Protein AF-A0A421JY79-F1 (afdb_monomer_lite)

Sequence (282 aa):
MVIHDKNKQKRGLSFVPKLTLRVILGATLVAPMALQAAVWLPQELAVVDLVNLQRSFHDLDPVQRDDRLHDSALAHSQSMADYNFFSHTTLAGPNTGSTPGERIIDGGYDPDGWGENIAAGQGRAWPTYNTPSAAIDAAHDVMYGTEDFDEINDFFTSNFDLGASNWDTLGAGLDGSHWDAWYDETGGSGGWMGSAGHRNTILNGLFDDLGVGYVWDGADTPPIQLDSGSFADPLYTYWTQHFAFGDSVEEPAPVPLPAAFWLLGSGLLGMVWVGRRREASV

Foldseek 3Di:
DDDDDDDDDDDDDDDDDPPDDDPDDDDPPPPPPPPPQADDDLLQVLLLVLLQLLLVLVVFDRADEDRLQQVLFQVQLVLLQVVQADEQARCDDPRHRDHSQNSSVVSPFDFPDKDKDKDFLAQADPDVSLHGHPSNLSSQCQQFVGSDLVVLQCLCCVPPVDGDPDSSCRCRVPDLVSLCVVCPDPVGPGHLSSDPRSVCRSNVNQFRHKHKHKDFDSPGQDQRQYPVRDGDGGRRMMMMMMTGDDGPDPDDPNDPDPPVVVVVPPPPPPDDDDDDDDDDDD

pLDDT: mean 79.78, std 22.22, range [32.09, 98.81]

Structure (mmCIF, N/CA/C/O backbone):
data_AF-A0A421JY79-F1
#
_entry.id   AF-A0A421JY79-F1
#
loop_
_atom_site.group_PDB
_atom_site.id
_atom_site.type_symbol
_atom_site.label_atom_id
_atom_site.label_alt_id
_atom_site.label_comp_id
_atom_site.label_asym_id
_atom_site.label_entity_id
_atom_site.label_seq_id
_atom_site.pdbx_PDB_ins_code
_atom_site.Cartn_x
_atom_site.Cartn_y
_atom_site.Cartn_z
_atom_site.occupancy
_atom_site.B_iso_or_equiv
_atom_site.auth_seq_id
_atom_site.auth_comp_id
_atom_site.auth_asym_id
_atom_site.auth_atom_id
_atom_site.pdbx_PDB_model_num
ATOM 1 N N . MET A 1 1 ? 10.137 -86.174 45.532 1.00 36.41 1 MET A N 1
ATOM 2 C CA . MET A 1 1 ? 11.290 -86.934 46.054 1.00 36.41 1 MET A CA 1
ATOM 3 C C . MET A 1 1 ? 12.526 -86.512 45.275 1.00 36.41 1 MET A C 1
ATOM 5 O O . MET A 1 1 ? 12.531 -86.642 44.064 1.00 36.41 1 MET A O 1
ATOM 9 N N . VAL A 1 2 ? 13.455 -85.886 45.999 1.00 32.50 2 VAL A N 1
ATOM 10 C CA . VAL A 1 2 ? 14.918 -85.763 45.834 1.00 32.50 2 VAL A CA 1
ATOM 11 C C . VAL A 1 2 ? 15.539 -85.936 44.425 1.00 32.50 2 VAL A C 1
ATOM 13 O O . VAL A 1 2 ? 15.451 -87.017 43.863 1.00 32.50 2 VAL A O 1
ATOM 16 N N . ILE A 1 3 ? 16.023 -84.857 43.782 1.00 34.34 3 ILE A N 1
ATOM 17 C CA . ILE A 1 3 ? 17.424 -84.347 43.610 1.00 34.34 3 ILE A CA 1
ATOM 18 C C . ILE A 1 3 ? 18.387 -85.207 42.730 1.00 34.34 3 ILE A C 1
ATOM 20 O O . ILE A 1 3 ? 18.592 -86.383 43.004 1.00 34.34 3 ILE A O 1
ATOM 24 N N . HIS A 1 4 ? 19.063 -84.512 41.787 1.00 32.41 4 HIS A N 1
ATOM 25 C CA . HIS A 1 4 ? 20.495 -84.565 41.363 1.00 32.41 4 HIS A CA 1
ATOM 26 C C . HIS A 1 4 ? 20.817 -84.831 39.874 1.00 32.41 4 HIS A C 1
ATOM 28 O O . HIS A 1 4 ? 20.886 -85.963 39.411 1.00 32.41 4 HIS A O 1
ATOM 34 N N . ASP A 1 5 ? 21.067 -83.719 39.168 1.00 45.47 5 ASP A N 1
ATOM 35 C CA . ASP A 1 5 ? 22.273 -83.330 38.402 1.00 45.47 5 ASP A CA 1
ATOM 36 C C . ASP A 1 5 ? 23.340 -84.392 38.037 1.00 45.47 5 ASP A C 1
ATOM 38 O O . ASP A 1 5 ? 23.842 -85.105 38.908 1.00 45.47 5 ASP A O 1
ATOM 42 N N . LYS A 1 6 ? 23.797 -84.366 36.769 1.00 37.09 6 LYS A N 1
ATOM 43 C CA . LYS A 1 6 ? 25.198 -84.052 36.379 1.00 37.09 6 LYS A CA 1
ATOM 44 C C . LYS A 1 6 ? 25.427 -84.089 34.862 1.00 37.09 6 LYS A C 1
ATOM 46 O O . LYS A 1 6 ? 25.576 -85.137 34.247 1.00 37.09 6 LYS A O 1
ATOM 51 N N . ASN A 1 7 ? 25.504 -82.887 34.297 1.00 39.53 7 ASN A N 1
ATOM 52 C CA . ASN A 1 7 ? 26.586 -82.355 33.457 1.00 39.53 7 ASN A CA 1
ATOM 53 C C . ASN A 1 7 ? 27.484 -83.343 32.659 1.00 39.53 7 ASN A C 1
ATOM 55 O O . ASN A 1 7 ? 28.249 -84.103 33.255 1.00 39.53 7 ASN A O 1
ATOM 59 N N . LYS A 1 8 ? 27.546 -83.195 31.321 1.00 40.25 8 LYS A N 1
ATOM 60 C CA . LYS A 1 8 ? 28.814 -83.241 30.554 1.00 40.25 8 LYS A CA 1
ATOM 61 C C . LYS A 1 8 ? 28.674 -82.721 29.117 1.00 40.25 8 LYS A C 1
ATOM 63 O O . LYS A 1 8 ? 27.913 -83.240 28.308 1.00 40.25 8 LYS A O 1
ATOM 68 N N . GLN A 1 9 ? 29.496 -81.720 28.818 1.00 42.09 9 GLN A N 1
ATOM 69 C CA . GLN A 1 9 ? 29.717 -81.105 27.512 1.00 42.09 9 GLN A CA 1
ATOM 70 C C . GLN A 1 9 ? 30.354 -82.043 26.477 1.00 42.09 9 GLN A C 1
ATOM 72 O O . GLN A 1 9 ? 31.293 -82.767 26.814 1.00 42.09 9 GLN A O 1
ATOM 77 N N . LYS A 1 10 ? 29.980 -81.887 25.196 1.00 40.50 10 LYS A N 1
ATOM 78 C CA . LYS A 1 10 ? 30.869 -82.111 24.041 1.00 40.50 10 LYS A CA 1
ATOM 79 C C . LYS A 1 10 ? 30.592 -81.100 22.919 1.00 40.50 10 LYS A C 1
ATOM 81 O O . LYS A 1 10 ? 29.451 -80.789 22.608 1.00 40.50 10 LYS A O 1
ATOM 86 N N . ARG A 1 11 ? 31.694 -80.587 22.368 1.00 39.19 11 ARG A N 1
ATOM 87 C CA . ARG A 1 11 ? 31.827 -79.582 21.304 1.00 39.19 11 ARG A CA 1
ATOM 88 C C . ARG A 1 11 ? 31.478 -80.144 19.920 1.00 39.19 11 ARG A C 1
ATOM 90 O O . ARG A 1 11 ? 31.778 -81.304 19.656 1.00 39.19 11 ARG A O 1
ATOM 97 N N . GLY A 1 12 ? 31.059 -79.252 19.018 1.00 33.09 12 GLY A N 1
ATOM 98 C CA . GLY A 1 12 ? 31.336 -79.356 17.580 1.00 33.09 12 GLY A CA 1
ATOM 99 C C . GLY A 1 12 ? 30.125 -79.121 16.681 1.00 33.09 12 GLY A C 1
ATOM 100 O O . GLY A 1 12 ? 29.296 -80.010 16.570 1.00 33.09 12 GLY A O 1
ATOM 101 N N . LEU A 1 13 ? 30.039 -77.939 16.058 1.00 39.88 13 LEU A N 1
ATOM 102 C CA . LEU A 1 13 ? 30.081 -77.700 14.600 1.00 39.88 13 LEU A CA 1
ATOM 103 C C . LEU A 1 13 ? 29.599 -76.260 14.329 1.00 39.88 13 LEU A C 1
ATOM 105 O O . LEU A 1 13 ? 28.468 -75.910 14.655 1.00 39.88 13 LEU A O 1
ATOM 109 N N . SER A 1 14 ? 30.455 -75.407 13.758 1.00 37.75 14 SER A N 1
ATOM 110 C CA . SER A 1 14 ? 30.071 -74.049 13.356 1.00 37.75 14 SER A CA 1
ATOM 111 C C . SER A 1 14 ? 29.258 -74.099 12.063 1.00 37.75 14 SER A C 1
ATOM 113 O O . SER A 1 14 ? 29.801 -74.374 10.992 1.00 37.75 14 SER A O 1
ATOM 115 N N . PHE A 1 15 ? 27.965 -73.812 12.159 1.00 40.66 15 PHE A N 1
ATOM 116 C CA . PHE A 1 15 ? 27.102 -73.554 11.013 1.00 40.66 15 PHE A CA 1
ATOM 117 C C . PHE A 1 15 ? 27.143 -72.049 10.729 1.00 40.66 15 PHE A C 1
ATOM 119 O O . PHE A 1 15 ? 26.673 -71.258 11.542 1.00 40.66 15 PHE A O 1
ATOM 126 N N . VAL A 1 16 ? 27.749 -71.638 9.614 1.00 42.31 16 VAL A N 1
ATOM 127 C CA . VAL A 1 16 ? 27.681 -70.250 9.134 1.00 42.31 16 VAL A CA 1
ATOM 128 C C . VAL A 1 16 ? 26.480 -70.165 8.190 1.00 42.31 16 VAL A C 1
ATOM 130 O O . VAL A 1 16 ? 26.558 -70.715 7.088 1.00 42.31 16 VAL A O 1
ATOM 133 N N . PRO A 1 17 ? 25.357 -69.528 8.566 1.00 43.56 17 PRO A N 1
ATOM 134 C CA . PRO A 1 17 ? 24.271 -69.321 7.626 1.00 43.56 17 PRO A CA 1
ATOM 135 C C . PRO A 1 17 ? 24.667 -68.183 6.678 1.00 43.56 17 PRO A C 1
ATOM 137 O O . PRO A 1 17 ? 24.971 -67.070 7.105 1.00 43.56 17 PRO A O 1
ATOM 140 N N . LYS A 1 18 ? 24.679 -68.463 5.371 1.00 37.88 18 LYS A N 1
ATOM 141 C CA . LYS A 1 18 ? 24.777 -67.435 4.327 1.00 37.88 18 LYS A CA 1
ATOM 142 C C . LYS A 1 18 ? 23.530 -66.551 4.411 1.00 37.88 18 LYS A C 1
ATOM 144 O O . LYS A 1 18 ? 22.458 -66.947 3.956 1.00 37.88 18 LYS A O 1
ATOM 149 N N . LEU A 1 19 ? 23.667 -65.373 5.016 1.00 37.22 19 LEU A N 1
ATOM 150 C CA . LEU A 1 19 ? 22.618 -64.3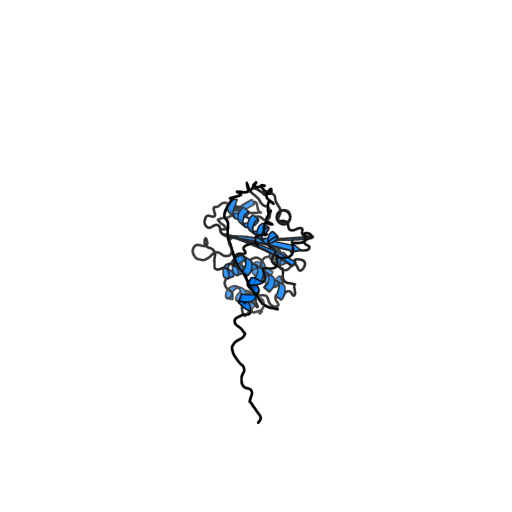60 5.036 1.00 37.22 19 LEU A CA 1
ATOM 151 C C . L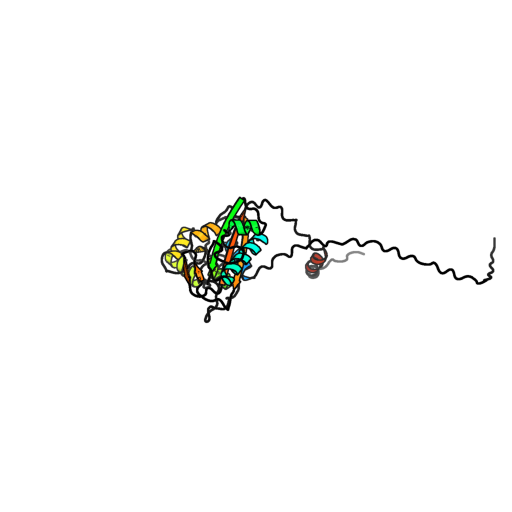EU A 1 19 ? 22.476 -63.807 3.614 1.00 37.22 19 LEU A C 1
ATOM 153 O O . LEU A 1 19 ? 23.355 -63.117 3.103 1.00 37.22 19 LEU A O 1
ATOM 157 N N . THR A 1 20 ? 21.387 -64.173 2.947 1.00 41.69 20 THR A N 1
ATOM 158 C CA . THR A 1 20 ? 21.058 -63.630 1.630 1.00 41.69 20 THR A CA 1
ATOM 159 C C . THR A 1 20 ? 20.383 -62.285 1.873 1.00 41.69 20 THR A C 1
ATOM 161 O O . THR A 1 20 ? 19.243 -62.246 2.332 1.00 41.69 20 THR A O 1
ATOM 164 N N . LEU A 1 21 ? 21.101 -61.186 1.630 1.00 32.09 21 LEU A N 1
ATOM 165 C CA . LEU A 1 21 ? 20.565 -59.829 1.716 1.00 32.09 21 LEU A CA 1
ATOM 166 C C . LEU A 1 21 ? 19.532 -59.644 0.596 1.00 32.09 21 LEU A C 1
ATOM 168 O O . LEU A 1 21 ? 19.885 -59.436 -0.563 1.00 32.09 21 LEU A O 1
ATOM 172 N N . ARG A 1 22 ? 18.245 -59.765 0.928 1.00 44.03 22 ARG A N 1
ATOM 173 C CA . ARG A 1 22 ? 17.166 -59.309 0.051 1.00 44.03 22 ARG A CA 1
ATOM 174 C C . ARG A 1 22 ? 17.056 -57.798 0.212 1.00 44.03 22 ARG A C 1
ATOM 176 O O . ARG A 1 22 ? 16.630 -57.320 1.258 1.00 44.03 22 ARG A O 1
ATOM 183 N N . VAL A 1 23 ? 17.479 -57.072 -0.819 1.00 39.81 23 VAL A N 1
ATOM 184 C CA . VAL A 1 23 ? 17.230 -55.637 -0.977 1.00 39.81 23 VAL A CA 1
ATOM 185 C C . VAL A 1 23 ? 15.715 -55.443 -1.026 1.00 39.81 23 VAL A C 1
ATOM 187 O O . VAL A 1 23 ? 15.066 -55.851 -1.987 1.00 39.81 23 VAL A O 1
ATOM 190 N N . ILE A 1 24 ? 15.146 -54.885 0.042 1.00 52.06 24 ILE A N 1
ATOM 191 C CA . ILE A 1 24 ? 13.776 -54.375 0.027 1.00 52.06 24 ILE A CA 1
ATOM 192 C C . ILE A 1 24 ? 13.835 -53.059 -0.745 1.00 52.06 24 ILE A C 1
ATOM 194 O O . ILE A 1 24 ? 14.550 -52.135 -0.362 1.00 52.06 24 ILE A O 1
ATOM 198 N N . LEU A 1 25 ? 13.140 -53.040 -1.880 1.00 46.88 25 LEU A N 1
ATOM 199 C CA . LEU A 1 25 ? 12.969 -51.892 -2.758 1.00 46.88 25 LEU A CA 1
ATOM 200 C C . LEU A 1 25 ? 12.451 -50.704 -1.932 1.00 46.88 25 LEU A C 1
ATOM 202 O O . LEU A 1 25 ? 11.469 -50.842 -1.202 1.00 46.88 25 LEU A O 1
ATOM 206 N N . GLY A 1 26 ? 13.161 -49.578 -2.002 1.00 42.50 26 GLY A N 1
ATOM 207 C CA . GLY A 1 26 ? 12.896 -48.396 -1.193 1.00 42.50 26 GLY A CA 1
ATOM 208 C C . GLY A 1 26 ? 11.487 -47.857 -1.409 1.00 42.50 26 GLY A C 1
ATOM 209 O O . GLY A 1 26 ? 11.099 -47.546 -2.532 1.00 42.50 26 GLY A O 1
ATOM 210 N N . ALA A 1 27 ? 10.742 -47.703 -0.317 1.00 50.34 27 ALA A N 1
ATOM 211 C CA . ALA A 1 27 ? 9.658 -46.741 -0.281 1.00 50.34 27 ALA A CA 1
ATOM 212 C C . ALA A 1 27 ? 10.304 -45.355 -0.378 1.00 50.34 27 ALA A C 1
ATOM 214 O O . ALA A 1 27 ? 10.958 -44.902 0.562 1.00 50.34 27 ALA A O 1
ATOM 215 N N . THR A 1 28 ? 10.179 -44.700 -1.529 1.00 47.81 28 THR A N 1
ATOM 216 C CA . THR A 1 28 ? 10.384 -43.257 -1.620 1.00 47.81 28 THR A CA 1
ATOM 217 C C . THR A 1 28 ? 9.339 -42.611 -0.722 1.00 47.81 28 THR A C 1
ATOM 219 O O . THR A 1 28 ? 8.171 -42.513 -1.092 1.00 47.81 28 THR A O 1
ATOM 222 N N . LEU A 1 29 ? 9.748 -42.221 0.484 1.00 52.78 29 LEU A N 1
ATOM 223 C CA . LEU A 1 29 ? 9.044 -41.205 1.251 1.00 52.78 29 LEU A CA 1
ATOM 224 C C . LEU A 1 29 ? 9.096 -39.936 0.402 1.00 52.78 29 LEU A C 1
ATOM 226 O O . LEU A 1 29 ? 10.089 -39.213 0.419 1.00 52.78 29 LEU A O 1
ATOM 230 N N . VAL A 1 30 ? 8.052 -39.699 -0.389 1.00 53.50 30 VAL A N 1
ATOM 231 C CA . VAL A 1 30 ? 7.746 -38.346 -0.837 1.00 53.50 30 VAL A CA 1
ATOM 232 C C . VAL A 1 30 ? 7.319 -37.645 0.445 1.00 53.50 30 VAL A C 1
ATOM 234 O O . VAL A 1 30 ? 6.212 -37.861 0.935 1.00 53.50 30 VAL A O 1
ATOM 237 N N . ALA A 1 31 ? 8.248 -36.936 1.087 1.00 47.09 31 ALA A N 1
ATOM 238 C CA . ALA A 1 31 ? 7.858 -36.007 2.130 1.00 47.09 31 ALA A CA 1
ATOM 239 C C . ALA A 1 31 ? 6.847 -35.047 1.484 1.00 47.09 31 ALA A C 1
ATOM 241 O O . ALA A 1 31 ? 7.121 -34.584 0.370 1.00 47.09 31 ALA A O 1
ATOM 242 N N . PRO A 1 32 ? 5.686 -34.772 2.104 1.00 49.19 32 PRO A N 1
ATOM 243 C CA . PRO A 1 32 ? 4.889 -33.647 1.650 1.00 49.19 32 PRO A CA 1
ATOM 244 C C . PRO A 1 32 ? 5.826 -32.439 1.674 1.00 49.19 32 PRO A C 1
ATOM 246 O O . PRO A 1 32 ? 6.526 -32.231 2.670 1.00 49.19 32 PRO A O 1
ATOM 249 N N . MET A 1 33 ? 5.916 -31.709 0.559 1.00 52.50 33 MET A N 1
ATOM 250 C CA . MET A 1 33 ? 6.477 -30.365 0.593 1.00 52.50 33 MET A CA 1
ATOM 251 C C . MET A 1 33 ? 5.650 -29.637 1.643 1.00 52.50 33 MET A C 1
ATOM 253 O O . MET A 1 33 ? 4.470 -29.379 1.426 1.00 52.50 33 MET A O 1
ATOM 257 N N . ALA A 1 34 ? 6.213 -29.452 2.833 1.00 49.06 34 ALA A N 1
ATOM 258 C CA . ALA A 1 34 ? 5.595 -28.591 3.812 1.00 49.06 34 ALA A CA 1
ATOM 259 C C . ALA A 1 34 ? 5.516 -27.228 3.128 1.00 49.06 34 ALA A C 1
ATOM 261 O O . ALA A 1 34 ? 6.558 -26.706 2.726 1.00 49.06 34 ALA A O 1
ATOM 262 N N . LEU A 1 35 ? 4.295 -26.723 2.934 1.00 54.31 35 LEU A N 1
ATOM 263 C CA . LEU A 1 35 ? 4.054 -25.322 2.622 1.00 54.31 35 LEU A CA 1
ATOM 264 C C . LEU A 1 35 ? 4.880 -24.537 3.642 1.00 54.31 35 LEU A C 1
ATOM 266 O O . LEU A 1 35 ? 4.663 -24.646 4.853 1.00 54.31 35 LEU A O 1
ATOM 270 N N . GLN A 1 36 ? 5.939 -23.892 3.174 1.00 56.03 36 GLN A N 1
ATOM 271 C CA . GLN A 1 36 ? 6.740 -23.053 4.037 1.00 56.03 36 GLN A CA 1
ATOM 272 C C . GLN A 1 36 ? 5.913 -21.783 4.195 1.00 56.03 36 GLN A C 1
ATOM 274 O O . GLN A 1 36 ? 5.720 -21.090 3.206 1.00 56.03 36 GLN A O 1
ATOM 279 N N . ALA A 1 37 ? 5.362 -21.550 5.391 1.00 62.06 37 ALA A N 1
ATOM 280 C CA . ALA A 1 37 ? 4.587 -20.342 5.672 1.00 62.06 37 ALA A CA 1
ATOM 281 C C . ALA A 1 37 ? 5.368 -19.105 5.208 1.00 62.06 37 ALA A C 1
ATOM 283 O O . ALA A 1 37 ? 6.591 -19.046 5.420 1.00 62.06 37 ALA A O 1
ATOM 284 N N . ALA A 1 38 ? 4.674 -18.161 4.573 1.00 76.69 38 ALA A N 1
ATOM 285 C CA . ALA A 1 38 ? 5.309 -16.982 4.010 1.00 76.69 38 ALA A CA 1
ATOM 286 C C . ALA A 1 38 ? 5.994 -16.164 5.118 1.00 76.69 38 ALA A C 1
ATOM 288 O O . ALA A 1 38 ? 5.547 -16.106 6.272 1.00 76.69 38 ALA A O 1
ATOM 289 N N . VAL A 1 39 ? 7.136 -15.554 4.792 1.00 87.88 39 VAL A N 1
ATOM 290 C CA . VAL A 1 39 ? 7.866 -14.703 5.739 1.00 87.88 39 VAL A CA 1
ATOM 291 C C . VAL A 1 39 ? 7.400 -13.269 5.552 1.00 87.88 39 VAL A C 1
ATOM 293 O O . VAL A 1 39 ? 7.853 -12.582 4.644 1.00 87.88 39 VAL A O 1
ATOM 296 N N . TRP A 1 40 ? 6.531 -12.823 6.453 1.00 95.19 40 TRP A N 1
ATOM 297 C CA . TRP A 1 40 ? 6.051 -11.446 6.507 1.00 95.19 40 TRP A CA 1
ATOM 298 C C . TRP A 1 40 ? 7.074 -10.526 7.178 1.00 95.19 40 TRP A C 1
ATOM 300 O O . TRP A 1 40 ? 7.578 -10.818 8.271 1.00 95.19 40 TRP A O 1
ATOM 310 N N . LEU A 1 41 ? 7.361 -9.391 6.548 1.00 96.06 41 LEU A N 1
ATOM 311 C CA . LEU A 1 41 ? 8.217 -8.350 7.100 1.00 96.06 41 LEU A CA 1
ATOM 312 C C . LEU A 1 41 ? 7.477 -7.557 8.191 1.00 96.06 41 LEU A C 1
ATOM 314 O O . LEU A 1 41 ? 6.262 -7.370 8.112 1.00 96.06 41 LEU A O 1
ATOM 318 N N . PRO A 1 42 ? 8.187 -7.015 9.198 1.00 96.75 42 PRO A N 1
ATOM 319 C CA . PRO A 1 42 ? 7.564 -6.172 10.220 1.00 96.75 42 PRO A CA 1
ATOM 320 C C . PRO A 1 42 ? 6.784 -4.972 9.651 1.00 96.75 42 PRO A C 1
ATOM 322 O O . PRO A 1 42 ? 5.762 -4.596 10.213 1.00 96.75 42 PRO A O 1
ATOM 325 N N . GLN A 1 43 ? 7.248 -4.394 8.539 1.00 95.88 43 GLN A N 1
ATOM 326 C CA . GLN A 1 43 ? 6.583 -3.327 7.783 1.00 95.88 43 GLN A CA 1
ATOM 327 C C . GLN A 1 43 ? 5.202 -3.765 7.280 1.00 95.88 43 GLN A C 1
ATOM 329 O O . GLN A 1 43 ? 4.215 -3.055 7.440 1.00 95.88 43 GLN A O 1
ATOM 334 N N . GLU A 1 44 ? 5.140 -4.952 6.679 1.00 98.25 44 GLU A N 1
ATOM 335 C CA . GLU A 1 44 ? 3.922 -5.518 6.097 1.00 98.25 44 GLU A CA 1
ATOM 336 C C . GLU A 1 44 ? 2.908 -5.832 7.199 1.00 98.25 44 GLU A C 1
ATOM 338 O O . GLU A 1 44 ? 1.733 -5.496 7.076 1.00 98.25 44 GLU A O 1
ATOM 343 N N . LEU A 1 45 ? 3.375 -6.397 8.319 1.00 97.81 45 LEU A N 1
ATOM 344 C CA . LEU A 1 45 ? 2.539 -6.651 9.494 1.00 97.81 45 LEU A CA 1
ATOM 345 C C . LEU A 1 45 ? 1.966 -5.358 10.082 1.00 97.81 45 LEU A C 1
ATOM 347 O O . LEU A 1 45 ? 0.776 -5.304 10.377 1.00 97.81 45 LEU A O 1
ATOM 351 N N . ALA A 1 46 ? 2.779 -4.306 10.194 1.00 97.44 46 ALA A N 1
ATOM 352 C CA . ALA A 1 46 ? 2.311 -3.011 10.675 1.00 97.44 46 ALA A CA 1
ATOM 353 C C . ALA A 1 46 ? 1.241 -2.406 9.747 1.00 97.44 46 ALA A C 1
ATOM 355 O O . ALA A 1 46 ? 0.254 -1.857 10.230 1.00 97.44 46 ALA A O 1
ATOM 356 N N . VAL A 1 47 ? 1.372 -2.557 8.423 1.00 98.44 47 VAL A N 1
ATOM 357 C CA . VAL A 1 47 ? 0.323 -2.147 7.473 1.00 98.44 47 VAL A CA 1
ATOM 358 C C . VAL A 1 47 ? -0.970 -2.936 7.691 1.00 98.44 47 VAL A C 1
ATOM 360 O O . VAL A 1 47 ? -2.041 -2.333 7.710 1.00 98.44 47 VAL A O 1
ATOM 363 N N . VAL A 1 48 ? -0.898 -4.258 7.883 1.00 98.44 48 VAL A N 1
ATOM 364 C CA . VAL A 1 48 ? -2.084 -5.087 8.176 1.00 98.44 48 VAL A CA 1
ATOM 365 C C . VAL A 1 48 ? -2.783 -4.613 9.453 1.00 98.44 48 VAL A C 1
ATOM 367 O O . VAL A 1 48 ? -4.007 -4.465 9.466 1.00 98.44 48 VAL A O 1
ATOM 370 N N . ASP A 1 49 ? -2.019 -4.336 10.511 1.00 96.75 49 ASP A N 1
ATOM 371 C CA . ASP A 1 49 ? -2.559 -3.852 11.783 1.00 96.75 49 ASP A CA 1
ATOM 372 C C . ASP A 1 49 ? -3.263 -2.497 11.609 1.00 96.75 49 ASP A C 1
ATOM 374 O O . ASP A 1 49 ? -4.381 -2.315 12.093 1.00 96.75 49 ASP A O 1
ATOM 378 N N . LEU A 1 50 ? -2.668 -1.568 10.853 1.00 96.94 50 LEU A N 1
ATOM 379 C CA . LEU A 1 50 ? -3.264 -0.259 10.566 1.00 96.94 50 LEU A CA 1
ATOM 380 C C . LEU A 1 50 ? -4.504 -0.353 9.668 1.00 96.94 50 LEU A C 1
ATOM 382 O O . LEU A 1 50 ? -5.466 0.384 9.882 1.00 96.94 50 LEU A O 1
ATOM 386 N N . VAL A 1 51 ? -4.523 -1.266 8.692 1.00 97.69 51 VAL A N 1
ATOM 387 C CA . VAL A 1 51 ? -5.724 -1.552 7.891 1.00 97.69 51 VAL A CA 1
ATOM 388 C C . VAL A 1 51 ? -6.858 -2.024 8.797 1.00 97.69 51 VAL A C 1
ATOM 390 O O . VAL A 1 51 ? -7.959 -1.479 8.738 1.00 97.69 51 VAL A O 1
ATOM 393 N N . ASN A 1 52 ? -6.597 -2.997 9.670 1.00 97.31 52 ASN A N 1
ATOM 394 C CA . ASN A 1 52 ? -7.610 -3.525 10.582 1.00 97.31 52 ASN A CA 1
ATOM 395 C C . ASN A 1 52 ? -8.051 -2.505 11.636 1.00 97.31 52 ASN A C 1
ATOM 397 O O . ASN A 1 52 ? -9.226 -2.477 12.005 1.00 97.31 52 ASN A O 1
ATOM 401 N N . LEU A 1 53 ? -7.153 -1.620 12.063 1.00 93.81 53 LEU A N 1
ATOM 402 C CA . LEU A 1 53 ? -7.496 -0.482 12.903 1.00 93.81 53 LEU A CA 1
ATOM 403 C C . LEU A 1 53 ? -8.488 0.452 12.195 1.00 93.81 53 LEU A C 1
ATOM 405 O O . LEU A 1 53 ? -9.545 0.745 12.753 1.00 93.81 53 LEU A O 1
ATOM 409 N N . GLN A 1 54 ? -8.207 0.851 10.950 1.00 92.81 54 GLN A N 1
ATOM 410 C CA . GLN A 1 54 ? -9.123 1.689 10.170 1.00 92.81 54 GLN A CA 1
ATOM 411 C C . GLN A 1 54 ? -10.474 1.001 9.960 1.00 92.81 54 GLN A C 1
ATOM 413 O O . GLN A 1 54 ? -11.520 1.595 10.211 1.00 92.81 54 GLN A O 1
ATOM 418 N N . ARG A 1 55 ? -10.472 -0.284 9.598 1.00 95.06 55 ARG A N 1
ATOM 419 C CA . ARG A 1 55 ? -11.700 -1.078 9.460 1.00 95.06 55 ARG A CA 1
ATOM 420 C C . ARG A 1 55 ? -12.524 -1.099 10.751 1.00 95.06 55 ARG A C 1
ATOM 422 O O . ARG A 1 55 ? -13.741 -0.944 10.684 1.00 95.06 55 ARG A O 1
ATOM 429 N N . SER A 1 56 ? -11.878 -1.166 11.917 1.00 93.00 56 SER A N 1
ATOM 430 C CA . SER A 1 56 ? -12.569 -1.132 13.212 1.00 93.00 56 SER A CA 1
ATOM 431 C C . SER A 1 56 ? -13.298 0.190 13.489 1.00 93.00 56 SER A C 1
ATOM 433 O O . SER A 1 56 ? -14.386 0.171 14.060 1.00 93.00 56 SER A O 1
ATOM 435 N N . PHE A 1 57 ? -12.763 1.333 13.041 1.00 88.50 57 PHE A N 1
ATOM 436 C CA . PHE A 1 57 ? -13.440 2.632 13.185 1.00 88.50 57 PHE A CA 1
ATOM 437 C C . PHE A 1 57 ? -14.648 2.791 12.263 1.00 88.50 57 PHE A C 1
ATOM 439 O O . PHE A 1 57 ? -15.475 3.674 12.483 1.00 88.50 57 PHE A O 1
ATOM 446 N N . HIS A 1 58 ? -14.751 1.928 11.254 1.00 89.75 58 HIS A N 1
ATOM 447 C CA . HIS A 1 58 ? -15.840 1.887 10.288 1.00 89.75 58 HIS A CA 1
ATOM 448 C C . HIS A 1 58 ? -16.802 0.709 10.519 1.00 89.75 58 HIS A C 1
ATOM 450 O O . HIS A 1 58 ? -17.602 0.406 9.635 1.00 89.75 58 HIS A O 1
ATOM 456 N N . ASP A 1 59 ? -16.741 0.057 11.688 1.00 92.19 59 ASP A N 1
ATOM 457 C CA . ASP A 1 59 ? -17.564 -1.110 12.043 1.00 92.19 59 ASP A CA 1
ATOM 458 C C . ASP A 1 59 ? -17.451 -2.270 11.028 1.00 92.19 59 ASP A C 1
ATOM 460 O O . ASP A 1 59 ? -18.409 -3.010 10.792 1.00 92.19 59 ASP A O 1
ATOM 464 N N . LEU A 1 60 ? -16.279 -2.423 10.405 1.00 95.25 60 LEU A N 1
ATOM 465 C CA . LEU A 1 60 ? -15.984 -3.497 9.460 1.00 95.25 60 LEU A CA 1
ATOM 466 C C . LEU A 1 60 ? -15.228 -4.636 10.146 1.00 95.25 60 LEU A C 1
ATOM 468 O O . LEU A 1 60 ? -14.360 -4.405 10.992 1.00 95.25 60 LEU A O 1
ATOM 472 N N . ASP A 1 61 ? -15.515 -5.867 9.723 1.00 96.81 61 ASP A N 1
ATOM 473 C CA . ASP A 1 61 ? -14.762 -7.041 10.158 1.00 96.81 61 ASP A CA 1
ATOM 474 C C . ASP A 1 61 ? -13.289 -6.927 9.728 1.00 96.81 61 ASP A C 1
ATOM 476 O O . ASP A 1 61 ? -13.000 -6.416 8.637 1.00 96.81 61 ASP A O 1
ATOM 480 N N . PRO A 1 62 ? -12.335 -7.384 10.557 1.00 97.81 62 PRO A N 1
ATOM 481 C CA . PRO A 1 62 ? -10.928 -7.356 10.192 1.00 97.81 62 PRO A CA 1
ATOM 482 C C . PRO A 1 62 ? -10.652 -8.313 9.027 1.00 97.81 62 PRO A C 1
ATOM 484 O O . PRO A 1 62 ? -11.197 -9.415 8.982 1.00 97.81 62 PRO A O 1
ATOM 487 N N . VAL A 1 63 ? -9.759 -7.910 8.126 1.00 98.12 63 VAL A N 1
ATOM 488 C CA . VAL A 1 63 ? -9.183 -8.816 7.129 1.00 98.12 63 VAL A CA 1
ATOM 489 C C . VAL A 1 63 ? -8.162 -9.745 7.784 1.00 98.12 63 VAL A C 1
ATOM 491 O O . VAL A 1 63 ? -7.432 -9.357 8.707 1.00 98.12 63 VAL A O 1
ATOM 494 N N . GLN A 1 64 ? -8.101 -10.976 7.295 1.00 97.00 64 GLN A N 1
ATOM 495 C CA . GLN A 1 64 ? -7.116 -11.978 7.664 1.00 97.00 64 GLN A CA 1
ATOM 496 C C . GLN A 1 64 ? -5.919 -11.900 6.721 1.00 97.00 64 GLN A C 1
ATOM 498 O O . GLN A 1 64 ? -6.012 -11.440 5.589 1.00 97.00 64 GLN A O 1
ATOM 503 N N . ARG A 1 65 ? -4.755 -12.319 7.213 1.00 96.88 65 ARG A N 1
ATOM 504 C CA . ARG A 1 65 ? -3.569 -12.434 6.365 1.00 96.88 65 ARG A CA 1
ATOM 505 C C . ARG A 1 65 ? -3.663 -13.718 5.561 1.00 96.88 65 ARG A C 1
ATOM 507 O O . ARG A 1 65 ? -3.853 -14.773 6.162 1.00 96.88 65 ARG A O 1
ATOM 514 N N . ASP A 1 66 ? -3.438 -13.614 4.260 1.00 95.94 66 ASP A N 1
ATOM 515 C CA . ASP A 1 66 ? -3.342 -14.760 3.361 1.00 95.94 66 ASP A CA 1
ATOM 516 C C . ASP A 1 66 ? -1.958 -14.794 2.697 1.00 95.94 66 ASP A C 1
ATOM 518 O O . ASP A 1 66 ? -1.497 -13.802 2.125 1.00 95.94 66 ASP A O 1
ATOM 522 N N . ASP A 1 67 ? -1.277 -15.937 2.804 1.00 95.56 67 ASP A N 1
ATOM 523 C CA . ASP A 1 67 ? 0.098 -16.109 2.321 1.00 95.56 67 ASP A CA 1
ATOM 524 C C . ASP A 1 67 ? 0.183 -16.103 0.779 1.00 95.56 67 ASP A C 1
ATOM 526 O O . ASP A 1 67 ? 1.190 -15.672 0.227 1.00 95.56 67 ASP A O 1
ATOM 530 N N . ARG A 1 68 ? -0.873 -16.501 0.057 1.00 96.00 68 ARG A N 1
ATOM 531 C CA . ARG A 1 68 ? -0.897 -16.472 -1.418 1.00 96.00 68 ARG A CA 1
ATOM 532 C C . ARG A 1 68 ? -1.085 -15.051 -1.931 1.00 96.00 68 ARG A C 1
ATOM 534 O O . ARG A 1 68 ? -0.414 -14.636 -2.876 1.00 96.00 68 ARG A 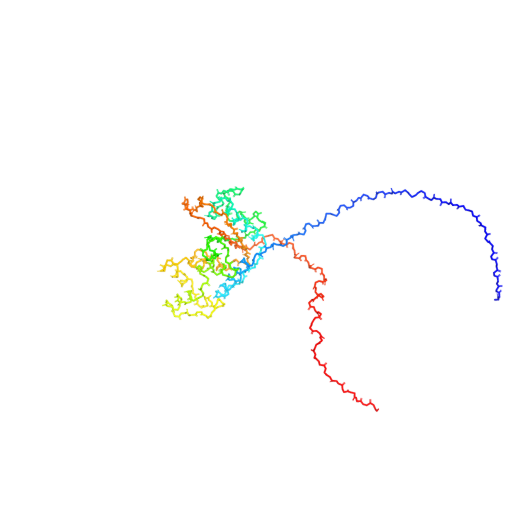O 1
ATOM 541 N N . LEU A 1 69 ? -1.966 -14.282 -1.283 1.00 97.94 69 LEU A N 1
ATOM 542 C CA . LEU A 1 69 ? -2.105 -12.851 -1.559 1.00 97.94 69 LEU A CA 1
ATOM 543 C C . LEU A 1 69 ? -0.807 -12.105 -1.229 1.00 97.94 69 LEU A C 1
ATOM 545 O O . LEU A 1 69 ? -0.419 -11.200 -1.966 1.00 97.94 69 LEU A O 1
ATOM 549 N N . HIS A 1 70 ? -0.126 -12.479 -0.139 1.00 97.75 70 HIS A N 1
ATOM 550 C CA . HIS A 1 70 ? 1.189 -11.937 0.224 1.00 97.75 70 HIS A CA 1
ATOM 551 C C . HIS A 1 70 ? 2.230 -12.208 -0.854 1.00 97.75 70 HIS A C 1
ATOM 553 O O . HIS A 1 70 ? 2.839 -11.259 -1.344 1.00 97.75 70 HIS A O 1
ATOM 559 N N . ASP A 1 71 ? 2.374 -13.463 -1.278 1.00 96.44 71 ASP A N 1
ATOM 560 C CA . ASP A 1 71 ? 3.320 -13.859 -2.320 1.00 96.44 71 ASP A CA 1
ATOM 561 C C . ASP A 1 71 ? 3.043 -13.122 -3.644 1.00 96.44 71 ASP A C 1
ATOM 563 O O . ASP A 1 71 ? 3.968 -12.617 -4.287 1.00 96.44 71 ASP A O 1
ATOM 567 N N . SER A 1 72 ? 1.768 -12.996 -4.031 1.00 97.38 72 SER A N 1
ATOM 568 C CA . SER A 1 72 ? 1.334 -12.246 -5.218 1.00 97.38 72 SER A CA 1
ATOM 569 C C . SER A 1 72 ? 1.678 -10.752 -5.121 1.00 97.38 72 SER A C 1
ATOM 571 O O . SER A 1 72 ? 2.264 -10.175 -6.047 1.00 97.38 72 SER A O 1
ATOM 573 N N . ALA A 1 73 ? 1.370 -10.116 -3.989 1.00 98.56 73 ALA A N 1
ATOM 574 C CA . ALA A 1 73 ? 1.667 -8.708 -3.751 1.00 98.56 73 ALA A CA 1
ATOM 575 C C . ALA A 1 73 ? 3.183 -8.444 -3.714 1.00 98.56 73 ALA A C 1
ATOM 577 O O . ALA A 1 73 ? 3.668 -7.489 -4.327 1.00 98.56 73 ALA A O 1
ATOM 578 N N . LEU A 1 74 ? 3.948 -9.311 -3.045 1.00 98.12 74 LEU A N 1
ATOM 579 C CA . LEU A 1 74 ? 5.403 -9.220 -2.953 1.00 98.12 74 LEU A CA 1
ATOM 580 C C . LEU A 1 74 ? 6.053 -9.383 -4.329 1.00 98.12 74 LEU A C 1
ATOM 582 O O . LEU A 1 74 ? 6.933 -8.599 -4.688 1.00 98.12 74 LEU A O 1
ATOM 586 N N . ALA A 1 75 ? 5.587 -10.344 -5.129 1.00 97.62 75 ALA A N 1
ATOM 587 C CA . ALA A 1 75 ? 6.067 -10.544 -6.491 1.00 97.62 75 ALA A CA 1
ATOM 588 C C . ALA A 1 75 ? 5.815 -9.317 -7.382 1.00 97.62 75 ALA A C 1
ATOM 590 O O . ALA A 1 75 ? 6.673 -8.964 -8.194 1.00 97.62 75 ALA A O 1
ATOM 591 N N . HIS A 1 76 ? 4.676 -8.635 -7.224 1.00 98.50 76 HIS A N 1
ATOM 592 C CA . HIS A 1 76 ? 4.395 -7.409 -7.976 1.00 98.50 76 HIS A CA 1
ATOM 593 C C . HIS A 1 76 ? 5.270 -6.234 -7.527 1.00 98.50 76 HIS A C 1
ATOM 595 O O . HIS A 1 76 ? 5.865 -5.569 -8.374 1.00 98.50 76 HIS A O 1
ATOM 601 N N . SER A 1 77 ? 5.443 -6.032 -6.216 1.00 98.50 77 SER A N 1
ATOM 602 C CA . SER A 1 77 ? 6.383 -5.036 -5.677 1.00 98.50 77 SER A CA 1
ATOM 603 C C . SER A 1 77 ? 7.816 -5.282 -6.163 1.00 98.50 77 SER A C 1
ATOM 605 O O . SER A 1 77 ? 8.501 -4.340 -6.562 1.00 98.50 77 SER A O 1
ATOM 607 N N . GLN A 1 78 ? 8.251 -6.545 -6.217 1.00 98.00 78 GLN A N 1
ATOM 608 C CA . GLN A 1 78 ? 9.561 -6.915 -6.757 1.00 98.00 78 GLN A CA 1
ATOM 609 C C . GLN A 1 78 ? 9.646 -6.647 -8.260 1.00 98.00 78 GLN A C 1
ATOM 611 O O . GLN A 1 78 ? 10.654 -6.138 -8.735 1.00 98.00 78 GLN A O 1
ATOM 616 N N . SER A 1 79 ? 8.587 -6.945 -9.014 1.00 97.88 79 SER A N 1
ATOM 617 C CA . SER A 1 79 ? 8.547 -6.670 -10.449 1.00 97.88 79 SER A CA 1
ATOM 618 C C . SER A 1 79 ? 8.630 -5.171 -10.748 1.00 97.88 79 SER A C 1
ATOM 620 O O . SER A 1 79 ? 9.306 -4.783 -11.698 1.00 97.88 79 SER A O 1
ATOM 622 N N . MET A 1 80 ? 7.950 -4.334 -9.962 1.00 98.38 80 MET A N 1
ATOM 623 C CA . MET A 1 80 ? 8.017 -2.878 -10.100 1.00 98.38 80 MET A CA 1
ATOM 624 C C . MET A 1 80 ? 9.450 -2.363 -9.898 1.00 98.38 80 MET A C 1
ATOM 626 O O . MET A 1 80 ? 9.940 -1.591 -10.725 1.00 98.38 80 MET A O 1
ATOM 630 N N . ALA A 1 81 ? 10.142 -2.870 -8.872 1.00 97.81 81 ALA A N 1
ATOM 631 C CA . ALA A 1 81 ? 11.541 -2.549 -8.599 1.00 97.81 81 ALA A CA 1
ATOM 632 C C . ALA A 1 81 ? 12.497 -3.071 -9.692 1.00 97.81 81 ALA A C 1
ATOM 634 O O . ALA A 1 81 ? 13.238 -2.301 -10.292 1.00 97.81 81 ALA A O 1
ATOM 635 N N . ASP A 1 82 ? 12.447 -4.367 -10.014 1.00 97.31 82 ASP A N 1
ATOM 636 C CA . ASP A 1 82 ? 13.407 -5.018 -10.921 1.00 97.31 82 ASP A CA 1
ATOM 637 C C . ASP A 1 82 ? 13.322 -4.511 -12.366 1.00 97.31 82 ASP A C 1
ATOM 639 O O . ASP A 1 82 ? 14.306 -4.552 -13.112 1.00 97.31 82 ASP A O 1
ATOM 643 N N . TYR A 1 83 ? 12.129 -4.089 -12.788 1.00 97.00 83 TYR A N 1
ATOM 644 C CA . TYR A 1 83 ? 11.851 -3.717 -14.173 1.00 97.00 83 TYR A CA 1
ATOM 645 C C . TYR A 1 83 ? 11.508 -2.232 -14.348 1.00 97.00 83 TYR A C 1
ATOM 647 O O . TYR A 1 83 ? 11.023 -1.853 -15.417 1.00 97.00 83 TYR A O 1
ATOM 655 N N . ASN A 1 84 ? 11.813 -1.392 -13.351 1.00 97.12 84 ASN A N 1
ATOM 656 C CA . ASN A 1 84 ? 11.706 0.068 -13.400 1.00 97.12 84 ASN A CA 1
ATOM 657 C C . ASN A 1 84 ? 10.324 0.571 -13.851 1.00 97.12 84 ASN A C 1
ATOM 659 O O . ASN A 1 84 ? 10.205 1.393 -14.770 1.00 97.12 84 ASN A O 1
ATOM 663 N N . PHE A 1 85 ? 9.260 0.095 -13.207 1.00 97.94 85 PHE A N 1
ATOM 664 C CA . PHE A 1 85 ? 7.913 0.608 -13.447 1.00 97.94 85 PHE A CA 1
ATOM 665 C C . PHE A 1 85 ? 7.099 0.738 -12.160 1.00 97.94 85 PHE A C 1
ATOM 667 O O . PHE A 1 85 ? 7.346 0.049 -11.182 1.00 97.94 85 PHE A O 1
ATOM 674 N N . PHE A 1 86 ? 6.087 1.599 -12.180 1.00 98.19 86 PHE A N 1
ATOM 675 C CA . PHE A 1 86 ? 5.086 1.715 -11.126 1.00 98.19 86 PHE A CA 1
ATOM 676 C C . PHE A 1 86 ? 3.698 1.741 -11.763 1.00 98.19 86 PHE A C 1
ATOM 678 O O . PHE A 1 86 ? 3.305 2.724 -12.399 1.00 98.19 86 PHE A O 1
ATOM 685 N N . SER A 1 87 ? 3.004 0.608 -11.671 1.00 97.81 87 SER A N 1
ATOM 686 C CA . SER A 1 87 ? 1.758 0.371 -12.393 1.00 97.81 87 SER A CA 1
ATOM 687 C C . SER A 1 87 ? 0.953 -0.760 -11.774 1.00 97.81 87 SER A C 1
ATOM 689 O O . SER A 1 87 ? 1.521 -1.761 -11.335 1.00 97.81 87 SER A O 1
ATOM 691 N N . HIS A 1 88 ? -0.374 -0.643 -11.813 1.00 97.19 88 HIS A N 1
ATOM 692 C CA . HIS A 1 88 ? -1.269 -1.760 -11.489 1.00 97.19 88 HIS A CA 1
ATOM 693 C C . HIS A 1 88 ? -1.125 -2.932 -12.478 1.00 97.19 88 HIS A C 1
ATOM 695 O O . HIS A 1 88 ? -1.277 -4.104 -12.120 1.00 97.19 88 HIS A O 1
ATOM 701 N N . THR A 1 89 ? -0.819 -2.635 -13.742 1.00 97.19 89 THR A N 1
ATOM 702 C CA . THR A 1 89 ? -0.547 -3.649 -14.767 1.00 97.19 89 THR A CA 1
ATOM 703 C C . THR A 1 89 ? 0.952 -3.902 -14.833 1.00 97.19 89 THR A C 1
ATOM 705 O O . THR A 1 89 ? 1.751 -2.976 -14.875 1.00 97.19 89 THR A O 1
ATOM 708 N N . THR A 1 90 ? 1.385 -5.156 -14.885 1.00 97.50 90 THR A N 1
ATOM 709 C CA . THR A 1 90 ? 2.820 -5.429 -15.027 1.00 97.50 90 THR A CA 1
ATOM 710 C C . THR A 1 90 ? 3.311 -4.930 -16.392 1.00 97.50 90 THR A C 1
ATOM 712 O O . THR A 1 90 ? 2.926 -5.476 -17.425 1.00 97.50 90 THR A O 1
ATOM 715 N N . LEU A 1 91 ? 4.148 -3.888 -16.430 1.00 97.00 91 LEU A N 1
ATOM 716 C CA . LEU A 1 91 ? 4.568 -3.262 -17.696 1.00 97.00 91 LEU A CA 1
ATOM 717 C C . LEU A 1 91 ? 5.762 -3.958 -18.356 1.00 97.00 91 LEU A C 1
ATOM 719 O O . LEU A 1 91 ? 5.946 -3.855 -19.570 1.00 97.00 91 LEU A O 1
ATOM 723 N N . ALA A 1 92 ? 6.571 -4.660 -17.565 1.00 95.44 92 ALA A N 1
ATOM 724 C CA . ALA A 1 92 ? 7.765 -5.350 -18.023 1.00 95.44 92 ALA A CA 1
ATOM 725 C C . ALA A 1 92 ? 8.082 -6.562 -17.133 1.00 95.44 92 ALA A C 1
ATOM 727 O O . ALA A 1 92 ? 7.630 -6.651 -15.995 1.00 95.44 92 ALA A O 1
ATOM 728 N N . GLY A 1 93 ? 8.871 -7.498 -17.668 1.00 94.62 93 GLY A N 1
ATOM 729 C CA . GLY A 1 93 ? 9.270 -8.727 -16.980 1.00 94.62 93 GLY A CA 1
ATOM 730 C C . GLY A 1 93 ? 8.460 -9.970 -17.388 1.00 94.62 93 GLY A C 1
ATOM 731 O O . GLY A 1 93 ? 7.697 -9.932 -18.358 1.00 94.62 93 GLY A O 1
ATOM 732 N N . PRO A 1 94 ? 8.641 -11.103 -16.684 1.00 91.06 94 PRO A N 1
ATOM 733 C CA . PRO A 1 94 ? 8.053 -12.398 -17.041 1.00 91.06 94 PRO A CA 1
ATOM 734 C C . PRO A 1 94 ? 6.524 -12.399 -17.154 1.00 91.06 94 PRO A C 1
ATOM 736 O O . PRO A 1 94 ? 5.990 -13.102 -18.007 1.00 91.06 94 PRO A O 1
ATOM 739 N N . ASN A 1 95 ? 5.843 -11.569 -16.358 1.00 91.81 95 ASN A N 1
ATOM 740 C CA . ASN A 1 95 ? 4.380 -11.500 -16.278 1.00 91.81 95 ASN A CA 1
ATOM 741 C C . ASN A 1 95 ? 3.819 -10.225 -16.935 1.00 91.81 95 ASN A C 1
ATOM 743 O O . ASN A 1 95 ? 2.801 -9.690 -16.497 1.00 91.81 95 ASN A O 1
ATOM 747 N N . THR A 1 96 ? 4.505 -9.700 -17.958 1.00 96.88 96 THR A N 1
ATOM 748 C CA . THR A 1 96 ? 4.087 -8.481 -18.674 1.00 96.88 96 THR A CA 1
ATOM 749 C C . THR A 1 96 ? 2.642 -8.592 -19.165 1.00 96.88 96 THR A C 1
ATOM 751 O O . THR A 1 96 ? 2.274 -9.560 -19.828 1.00 96.88 96 THR A O 1
ATOM 754 N N . GLY A 1 97 ? 1.848 -7.562 -18.888 1.00 96.75 97 GLY A N 1
ATOM 755 C CA . GLY A 1 97 ? 0.435 -7.465 -19.230 1.00 96.75 97 GLY A CA 1
ATOM 756 C C . GLY A 1 97 ? -0.509 -8.017 -18.165 1.00 96.75 97 GLY A C 1
ATOM 757 O O . GLY A 1 97 ? -1.705 -7.771 -18.287 1.00 96.75 97 GLY A O 1
ATOM 758 N N . SER A 1 98 ? -0.002 -8.706 -17.135 1.00 97.44 98 SER A N 1
ATOM 759 C CA . SER A 1 98 ? -0.859 -9.232 -16.071 1.00 97.44 98 SER A CA 1
ATOM 760 C C . SER A 1 98 ? -1.520 -8.112 -15.267 1.00 97.44 98 SER A C 1
ATOM 762 O O . SER A 1 98 ? -0.901 -7.106 -14.898 1.00 97.44 98 SER A O 1
ATOM 764 N N . THR A 1 99 ? -2.805 -8.308 -15.007 1.00 98.12 99 THR A N 1
ATOM 765 C CA . THR A 1 99 ? -3.644 -7.509 -14.115 1.00 98.12 99 THR A CA 1
ATOM 766 C C . THR A 1 99 ? -3.535 -8.019 -12.673 1.00 98.12 99 THR A C 1
ATOM 768 O O . THR A 1 99 ? -3.083 -9.146 -12.456 1.00 98.12 99 THR A O 1
ATOM 771 N N . PRO A 1 100 ? -3.974 -7.244 -11.663 1.00 97.56 100 PRO A N 1
ATOM 772 C CA . PRO A 1 100 ? -3.922 -7.697 -10.273 1.00 97.56 100 PRO A CA 1
ATOM 773 C C . PRO A 1 100 ? -4.706 -8.993 -10.039 1.00 97.56 100 PRO A C 1
ATOM 775 O O . PRO A 1 100 ? -4.194 -9.909 -9.408 1.00 97.56 100 PRO A O 1
ATOM 778 N N . GLY A 1 101 ? -5.904 -9.112 -10.622 1.00 97.75 101 GLY A N 1
ATOM 779 C CA . GLY A 1 101 ? -6.709 -10.332 -10.531 1.00 97.75 101 GLY A CA 1
ATOM 780 C C . GLY A 1 101 ? -6.023 -11.561 -11.134 1.00 97.75 101 GLY A C 1
ATOM 781 O O . GLY A 1 101 ? -6.067 -12.629 -10.537 1.00 97.75 101 GLY A O 1
ATOM 782 N N . GLU A 1 102 ? -5.344 -11.416 -12.277 1.00 98.00 102 GLU A N 1
ATOM 783 C CA . GLU A 1 102 ? -4.565 -12.517 -12.867 1.00 98.00 102 GLU A CA 1
ATOM 784 C C . GLU A 1 102 ? -3.404 -12.928 -11.958 1.00 98.00 102 GLU A C 1
ATOM 786 O O . GLU A 1 102 ? -3.206 -14.118 -11.751 1.00 98.00 102 GLU A O 1
ATOM 791 N N . ARG A 1 103 ? -2.689 -11.969 -11.348 1.00 97.94 103 ARG A N 1
ATOM 792 C CA . ARG A 1 103 ? -1.610 -12.277 -10.392 1.00 97.94 103 ARG A CA 1
ATOM 793 C C . ARG A 1 103 ? -2.120 -12.998 -9.143 1.00 97.94 103 ARG A C 1
ATOM 795 O O . ARG A 1 103 ? -1.489 -13.958 -8.715 1.00 97.94 103 ARG A O 1
ATOM 802 N N . ILE A 1 104 ? -3.265 -12.577 -8.600 1.00 97.44 104 ILE A N 1
ATOM 803 C CA . ILE A 1 104 ? -3.914 -13.223 -7.447 1.00 97.44 104 ILE A CA 1
ATOM 804 C C . ILE A 1 104 ? -4.282 -14.679 -7.778 1.00 97.44 104 ILE A C 1
ATOM 806 O O . ILE A 1 104 ? -3.945 -15.588 -7.017 1.00 97.44 104 ILE A O 1
ATOM 810 N N . ILE A 1 105 ? -4.895 -14.907 -8.946 1.00 95.56 105 ILE A N 1
ATOM 811 C CA . ILE A 1 105 ? -5.274 -16.246 -9.424 1.00 95.56 105 ILE A CA 1
ATOM 812 C C . ILE A 1 105 ? -4.041 -17.118 -9.682 1.00 95.56 105 ILE A C 1
ATOM 814 O O . ILE A 1 105 ? -3.993 -18.269 -9.247 1.00 95.56 105 ILE A O 1
ATOM 818 N N . ASP A 1 106 ? -3.016 -16.574 -10.339 1.00 93.25 106 ASP A N 1
ATOM 819 C CA . ASP A 1 106 ? -1.757 -17.279 -10.598 1.00 93.25 106 ASP A CA 1
ATOM 820 C C . ASP A 1 106 ? -0.989 -17.591 -9.298 1.00 93.25 106 ASP A C 1
ATOM 822 O O . ASP A 1 106 ? -0.266 -18.589 -9.232 1.00 93.25 106 ASP A O 1
ATOM 826 N N . GLY A 1 107 ? -1.178 -16.775 -8.254 1.00 90.44 107 GLY A N 1
ATOM 827 C CA . GLY A 1 107 ? -0.696 -17.001 -6.889 1.00 90.44 107 GLY A CA 1
ATOM 828 C C . GLY A 1 107 ? -1.442 -18.106 -6.131 1.00 90.44 107 GLY A C 1
ATOM 829 O O . GLY A 1 107 ? -0.988 -18.531 -5.071 1.00 90.44 107 GLY A O 1
ATOM 830 N N . GLY A 1 108 ? -2.546 -18.622 -6.684 1.00 92.38 108 GLY A N 1
ATOM 831 C CA . GLY A 1 108 ? -3.298 -19.755 -6.139 1.00 92.38 108 GLY A CA 1
ATOM 832 C C . GLY A 1 108 ? -4.490 -19.388 -5.253 1.00 92.38 108 GLY A C 1
ATOM 833 O O . GLY A 1 108 ? -5.036 -20.279 -4.600 1.00 92.38 108 GLY A O 1
ATOM 834 N N . TYR A 1 109 ? -4.890 -18.116 -5.212 1.00 94.12 109 TYR A N 1
ATOM 835 C CA . TYR A 1 109 ? -6.125 -17.667 -4.563 1.00 94.12 109 TYR A CA 1
ATOM 836 C C . TYR A 1 109 ? -7.221 -17.540 -5.631 1.00 94.12 109 TYR A C 1
ATOM 838 O O . TYR A 1 109 ? -6.978 -16.914 -6.660 1.00 94.12 109 TYR A O 1
ATOM 846 N N . ASP A 1 110 ? -8.415 -18.108 -5.425 1.00 95.25 110 ASP A N 1
ATOM 847 C CA . ASP A 1 110 ? -9.514 -18.048 -6.410 1.00 95.25 110 ASP A CA 1
ATOM 848 C C . ASP A 1 110 ? -10.670 -17.176 -5.890 1.00 95.25 110 ASP A C 1
ATOM 850 O O . ASP A 1 110 ? -11.564 -17.695 -5.218 1.00 95.25 110 ASP A O 1
ATOM 854 N N . PRO A 1 111 ? -10.643 -15.849 -6.134 1.00 96.31 111 PRO A N 1
ATOM 855 C CA . PRO A 1 111 ? -11.544 -14.905 -5.485 1.00 96.31 111 PRO A CA 1
ATOM 856 C C . PRO A 1 111 ? -12.886 -14.743 -6.215 1.00 96.31 111 PRO A C 1
ATOM 858 O O . PRO A 1 111 ? -12.931 -14.607 -7.440 1.00 96.31 111 PRO A O 1
ATOM 861 N N . ASP A 1 112 ? -13.970 -14.557 -5.458 1.00 96.88 112 ASP A N 1
ATOM 862 C CA . ASP A 1 112 ? -15.227 -13.996 -5.983 1.00 96.88 112 ASP A CA 1
ATOM 863 C C . ASP A 1 112 ? -15.081 -12.493 -6.302 1.00 96.88 112 ASP A C 1
ATOM 865 O O . ASP A 1 112 ? -15.754 -11.949 -7.187 1.00 96.88 112 ASP A O 1
ATOM 869 N N . GLY A 1 113 ? -14.180 -11.804 -5.596 1.00 97.25 113 GLY A N 1
ATOM 870 C CA . GLY A 1 113 ? -13.798 -10.427 -5.882 1.00 97.25 113 GLY A CA 1
ATOM 871 C C . GLY A 1 113 ? -12.472 -10.034 -5.237 1.00 97.25 113 GLY A C 1
ATOM 872 O O . GLY A 1 113 ? -12.061 -10.598 -4.227 1.00 97.25 113 GLY A O 1
ATOM 873 N N . TRP A 1 114 ? -11.802 -9.048 -5.833 1.00 98.12 114 TRP A N 1
ATOM 874 C CA . TRP A 1 114 ? -10.460 -8.614 -5.443 1.00 98.12 114 TRP A CA 1
ATOM 875 C C . TRP A 1 114 ? -10.285 -7.095 -5.544 1.00 98.12 114 TRP A C 1
ATOM 877 O O . TRP A 1 114 ? -11.070 -6.400 -6.196 1.00 98.12 114 TRP A O 1
ATOM 887 N N . GLY A 1 115 ? -9.236 -6.582 -4.905 1.00 98.44 115 GLY A N 1
ATOM 888 C CA . GLY A 1 115 ? -8.802 -5.191 -4.981 1.00 98.44 115 GLY A CA 1
ATOM 889 C C . GLY A 1 115 ? -7.286 -5.072 -4.842 1.00 98.44 115 GLY A C 1
ATOM 890 O O . GLY A 1 115 ? -6.651 -5.907 -4.204 1.00 98.44 115 GLY A O 1
ATOM 891 N N . GLU A 1 116 ? -6.701 -4.032 -5.437 1.00 98.75 116 GLU A N 1
ATOM 892 C CA . GLU A 1 116 ? -5.274 -3.735 -5.297 1.00 98.75 116 GLU A CA 1
ATOM 893 C C . GLU A 1 116 ? -5.055 -2.267 -4.944 1.00 98.75 116 GLU A C 1
ATOM 895 O O . GLU A 1 116 ? -5.620 -1.381 -5.586 1.00 98.75 116 GLU A O 1
ATOM 900 N N . ASN A 1 117 ? -4.168 -2.029 -3.981 1.00 98.75 117 ASN A N 1
ATOM 901 C CA . ASN A 1 117 ? -3.535 -0.732 -3.782 1.00 98.75 117 ASN A CA 1
ATOM 902 C C . ASN A 1 117 ? -2.035 -0.863 -4.029 1.00 98.75 117 ASN A C 1
ATOM 904 O O . ASN A 1 117 ? -1.426 -1.838 -3.594 1.00 98.75 117 ASN A O 1
ATOM 908 N N . ILE A 1 118 ? -1.428 0.135 -4.668 1.00 98.44 118 ILE A N 1
ATOM 909 C CA . ILE A 1 118 ? 0.029 0.235 -4.791 1.00 98.44 118 ILE A CA 1
ATOM 910 C C . ILE A 1 118 ? 0.506 1.586 -4.270 1.00 98.44 118 ILE A C 1
ATOM 912 O O . ILE A 1 118 ? -0.215 2.582 -4.323 1.00 98.44 118 ILE A O 1
ATOM 916 N N . ALA A 1 119 ? 1.714 1.624 -3.728 1.00 97.19 119 ALA A N 1
ATOM 917 C CA . ALA A 1 119 ? 2.393 2.853 -3.336 1.00 97.19 119 ALA A CA 1
ATOM 918 C C . ALA A 1 119 ? 3.891 2.702 -3.576 1.00 97.19 119 ALA A C 1
ATOM 920 O O . ALA A 1 119 ? 4.420 1.591 -3.589 1.00 97.19 119 ALA A O 1
ATOM 921 N N . ALA A 1 120 ? 4.579 3.814 -3.795 1.00 95.06 120 ALA A N 1
ATOM 922 C CA . ALA A 1 120 ? 6.009 3.799 -4.009 1.00 95.06 120 ALA A CA 1
ATOM 923 C C . ALA A 1 120 ? 6.627 5.138 -3.618 1.00 95.06 120 ALA A C 1
ATOM 925 O O . ALA A 1 120 ? 6.093 6.210 -3.902 1.00 95.06 120 ALA A O 1
ATOM 926 N N . GLY A 1 121 ? 7.776 5.065 -2.959 1.00 93.00 121 GLY A N 1
ATOM 927 C CA . GLY A 1 121 ? 8.447 6.223 -2.391 1.00 93.00 121 GLY A CA 1
ATOM 928 C C . GLY A 1 121 ? 8.106 6.559 -0.944 1.00 93.00 121 GLY A C 1
ATOM 929 O O . GLY A 1 121 ? 8.842 7.328 -0.335 1.00 93.00 121 GLY A O 1
ATOM 930 N N . GLN A 1 122 ? 7.079 5.942 -0.369 1.00 92.81 122 GLN A N 1
ATOM 931 C CA . GLN A 1 122 ? 6.761 6.032 1.055 1.00 92.81 122 GLN A CA 1
ATOM 932 C C . GLN A 1 122 ? 7.60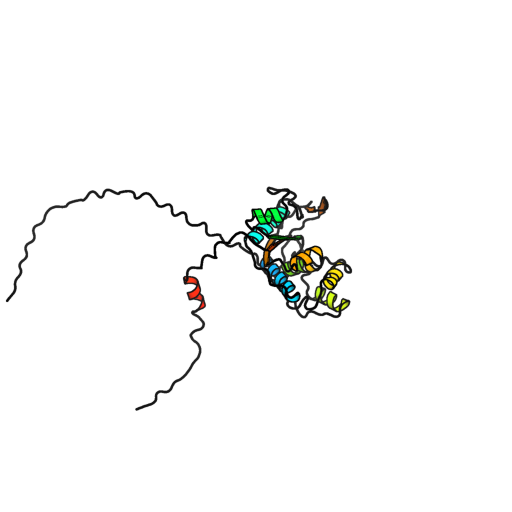4 5.050 1.883 1.00 92.81 122 GLN A C 1
ATOM 934 O O . GLN A 1 122 ? 8.039 3.998 1.395 1.00 92.81 122 GLN A O 1
ATOM 939 N N . GLY A 1 123 ? 7.823 5.386 3.149 1.00 91.81 123 GLY A N 1
ATOM 940 C CA . GLY A 1 123 ? 8.559 4.611 4.142 1.00 91.81 123 GLY A CA 1
ATOM 941 C C . GLY A 1 123 ? 10.074 4.705 4.005 1.00 91.81 123 GLY A C 1
ATOM 942 O O . GLY A 1 123 ? 10.792 3.722 4.213 1.00 91.81 123 GLY A O 1
ATOM 943 N N . ARG A 1 124 ? 10.571 5.881 3.611 1.00 90.44 124 ARG A N 1
ATOM 944 C CA . ARG A 1 124 ? 12.002 6.172 3.455 1.00 90.44 124 ARG A CA 1
ATOM 945 C C . ARG A 1 124 ? 12.504 7.047 4.601 1.00 90.44 124 ARG A C 1
ATOM 947 O O . ARG A 1 124 ? 11.884 8.044 4.941 1.00 90.44 124 ARG A O 1
ATOM 954 N N . ALA A 1 125 ? 13.685 6.743 5.127 1.00 85.50 125 ALA A N 1
ATOM 955 C CA . ALA A 1 125 ? 14.302 7.526 6.194 1.00 85.50 125 ALA A CA 1
ATOM 956 C C . ALA A 1 125 ? 15.055 8.773 5.683 1.00 85.50 125 ALA A C 1
ATOM 958 O O . ALA A 1 125 ? 15.761 8.740 4.667 1.00 85.50 125 ALA A O 1
ATOM 959 N N . TRP A 1 126 ? 14.980 9.860 6.454 1.00 76.62 126 TRP A N 1
ATOM 960 C CA . TRP A 1 126 ? 15.794 11.072 6.286 1.00 76.62 126 TRP A CA 1
ATOM 961 C C . TRP A 1 126 ? 17.252 10.854 6.746 1.00 76.62 126 TRP A C 1
ATOM 963 O O . TRP A 1 126 ? 17.467 10.097 7.696 1.00 76.62 126 TRP A O 1
ATOM 973 N N . PRO A 1 127 ? 18.285 11.526 6.178 1.00 76.44 127 PRO A N 1
ATOM 974 C CA . PRO A 1 127 ? 18.285 12.500 5.074 1.00 76.44 127 PRO A CA 1
ATOM 975 C C . PRO A 1 127 ? 18.505 11.913 3.681 1.00 76.44 127 PRO A C 1
ATOM 977 O O . PRO A 1 127 ? 18.442 12.650 2.699 1.00 76.44 127 PRO A O 1
ATOM 980 N N . THR A 1 128 ? 18.874 10.636 3.576 1.00 73.38 128 THR A N 1
ATOM 981 C CA . THR A 1 128 ? 19.313 10.074 2.293 1.00 73.38 128 THR A CA 1
ATOM 982 C C . THR A 1 128 ? 18.151 9.622 1.419 1.00 73.38 128 THR A C 1
ATOM 984 O O . THR A 1 128 ? 18.351 9.487 0.215 1.00 73.38 128 THR A O 1
ATOM 987 N N . TYR A 1 129 ? 16.958 9.410 1.996 1.00 79.75 129 TYR A N 1
ATOM 988 C CA . TYR A 1 129 ? 15.727 9.004 1.304 1.00 79.75 129 TYR A CA 1
ATOM 989 C C . TYR A 1 129 ? 15.885 7.776 0.388 1.00 79.75 129 TYR A C 1
ATOM 991 O O . TYR A 1 129 ? 15.082 7.557 -0.513 1.00 79.75 129 TYR A O 1
ATOM 999 N N . ASN A 1 130 ? 16.924 6.974 0.610 1.00 82.44 130 ASN A N 1
ATOM 1000 C CA . ASN A 1 130 ? 17.226 5.742 -0.118 1.00 82.44 130 ASN A CA 1
ATOM 1001 C C . ASN A 1 130 ? 17.420 4.552 0.832 1.00 82.44 130 ASN A C 1
ATOM 1003 O O . ASN A 1 130 ? 17.883 3.491 0.424 1.00 82.44 130 ASN A O 1
ATOM 1007 N N . THR A 1 131 ? 17.085 4.735 2.108 1.00 86.19 131 THR A N 1
ATOM 1008 C CA . THR A 1 131 ? 17.069 3.701 3.142 1.00 86.19 131 THR A CA 1
ATOM 1009 C C . THR A 1 131 ? 15.654 3.575 3.691 1.00 86.19 131 THR A C 1
ATOM 1011 O O . THR A 1 131 ? 14.988 4.605 3.827 1.00 86.19 131 THR A O 1
ATOM 1014 N N . PRO A 1 132 ? 15.196 2.368 4.047 1.00 87.19 132 PRO A N 1
ATOM 1015 C CA . PRO A 1 132 ? 13.890 2.186 4.667 1.00 87.19 132 PRO A CA 1
ATOM 1016 C C . PRO A 1 132 ? 13.849 2.828 6.063 1.00 87.19 132 PRO A C 1
ATOM 1018 O O . PRO A 1 132 ? 14.859 2.821 6.775 1.00 87.19 132 PRO A O 1
ATOM 1021 N N . SER A 1 133 ? 12.699 3.380 6.457 1.00 92.19 133 SER A N 1
ATOM 1022 C CA . SER A 1 133 ? 12.441 3.802 7.842 1.00 92.19 133 SER A CA 1
ATOM 1023 C C . SER A 1 133 ? 12.163 2.597 8.752 1.00 92.19 133 SER A C 1
ATOM 1025 O O . SER A 1 133 ? 12.183 1.436 8.318 1.00 92.19 133 SER A O 1
ATOM 1027 N N . ALA A 1 134 ? 11.974 2.845 10.054 1.00 93.62 134 ALA A N 1
ATOM 1028 C CA . ALA A 1 134 ? 11.559 1.783 10.962 1.00 93.62 134 ALA A CA 1
ATOM 1029 C C . ALA A 1 134 ? 10.198 1.226 10.524 1.00 93.62 134 ALA A C 1
ATOM 1031 O O . ALA A 1 134 ? 9.408 1.908 9.882 1.00 93.62 134 ALA A O 1
ATOM 1032 N N . ALA A 1 135 ? 9.921 -0.028 10.876 1.00 93.75 135 ALA A N 1
ATOM 1033 C CA . ALA A 1 135 ? 8.782 -0.748 10.320 1.00 93.75 135 ALA A CA 1
ATOM 1034 C C . ALA A 1 135 ? 7.435 -0.033 10.497 1.00 93.75 135 ALA A C 1
ATOM 1036 O O . ALA A 1 135 ? 6.655 0.050 9.553 1.00 93.75 135 ALA A O 1
ATOM 1037 N N . ILE A 1 136 ? 7.193 0.492 11.699 1.00 93.25 136 ILE A N 1
ATOM 1038 C CA . ILE A 1 136 ? 5.953 1.197 12.017 1.00 93.25 136 ILE A CA 1
ATOM 1039 C C . ILE A 1 136 ? 5.887 2.571 11.343 1.00 93.25 136 ILE A C 1
ATOM 1041 O O . ILE A 1 136 ? 4.841 2.932 10.822 1.00 93.25 136 ILE A O 1
ATOM 1045 N N . ASP A 1 137 ? 7.010 3.285 11.258 1.00 94.56 137 ASP A N 1
ATOM 1046 C CA . ASP A 1 137 ? 7.084 4.590 10.595 1.00 94.56 137 ASP A CA 1
ATOM 1047 C C . ASP A 1 137 ? 6.831 4.442 9.090 1.00 94.56 137 ASP A C 1
ATOM 1049 O O . ASP A 1 137 ? 6.081 5.208 8.499 1.00 94.56 137 ASP A O 1
ATOM 1053 N N . ALA A 1 138 ? 7.383 3.391 8.476 1.00 95.19 138 ALA A N 1
ATOM 1054 C CA . ALA A 1 138 ? 7.137 3.058 7.079 1.00 95.19 138 ALA A CA 1
ATOM 1055 C C . ALA A 1 138 ? 5.659 2.755 6.807 1.00 95.19 138 ALA A C 1
ATOM 1057 O O . ALA A 1 138 ? 5.110 3.184 5.792 1.00 95.19 138 ALA A O 1
ATOM 1058 N N . ALA A 1 139 ? 5.017 2.031 7.726 1.00 96.38 139 ALA A N 1
ATOM 1059 C CA . ALA A 1 139 ? 3.602 1.708 7.645 1.00 96.38 139 ALA A CA 1
ATOM 1060 C C . ALA A 1 139 ? 2.711 2.947 7.847 1.00 96.38 139 ALA A C 1
ATOM 1062 O O . ALA A 1 139 ? 1.742 3.113 7.107 1.00 96.38 139 ALA A O 1
ATOM 1063 N N . HIS A 1 140 ? 3.045 3.841 8.784 1.00 94.69 140 HIS A N 1
ATOM 1064 C CA . HIS A 1 140 ? 2.349 5.122 8.937 1.00 94.69 140 HIS A CA 1
ATOM 1065 C C . HIS A 1 140 ? 2.496 5.987 7.685 1.00 94.69 140 HIS A C 1
ATOM 1067 O O . HIS A 1 140 ? 1.497 6.476 7.161 1.00 94.69 140 HIS A O 1
ATOM 1073 N N . ASP A 1 141 ? 3.709 6.097 7.147 1.00 94.06 141 ASP A N 1
ATOM 1074 C CA . ASP A 1 141 ? 3.977 6.909 5.966 1.00 94.06 141 ASP A CA 1
ATOM 1075 C C . ASP A 1 141 ? 3.271 6.371 4.711 1.00 94.06 141 ASP A C 1
ATOM 1077 O O . ASP A 1 141 ? 2.735 7.136 3.921 1.00 94.06 141 ASP A O 1
ATOM 1081 N N . VAL A 1 142 ? 3.164 5.054 4.512 1.00 95.81 142 VAL A N 1
ATOM 1082 C CA . VAL A 1 142 ? 2.400 4.534 3.360 1.00 95.81 142 VAL A CA 1
ATOM 1083 C C . VAL A 1 142 ? 0.881 4.633 3.561 1.00 95.81 142 VAL A C 1
ATOM 1085 O O . VAL A 1 142 ? 0.147 4.961 2.624 1.00 95.81 142 VAL A O 1
ATOM 1088 N N . MET A 1 143 ? 0.389 4.399 4.782 1.00 95.06 143 MET A N 1
ATOM 1089 C CA . MET A 1 143 ? -1.045 4.455 5.086 1.00 95.06 143 MET A CA 1
ATOM 1090 C C . MET A 1 143 ? -1.582 5.883 5.078 1.00 95.06 143 MET A C 1
ATOM 1092 O O . MET A 1 143 ? -2.673 6.120 4.561 1.00 95.06 143 MET A O 1
ATOM 1096 N N . TYR A 1 144 ? -0.815 6.820 5.629 1.00 92.06 144 TYR A N 1
ATOM 1097 C CA . TYR A 1 144 ? -1.253 8.180 5.913 1.00 92.06 144 TYR A CA 1
ATOM 1098 C C . TYR A 1 144 ? -0.364 9.234 5.240 1.00 92.06 144 TYR A C 1
ATOM 1100 O O . TYR A 1 144 ? -0.755 10.378 5.139 1.00 92.06 144 TYR A O 1
ATOM 1108 N N . GLY A 1 145 ? 0.803 8.909 4.693 1.00 90.69 145 GLY A N 1
ATOM 1109 C CA . GLY A 1 145 ? 1.642 9.910 4.012 1.00 90.69 145 GLY A CA 1
ATOM 1110 C C . GLY A 1 145 ? 2.494 10.771 4.935 1.00 90.69 145 GLY A C 1
ATOM 1111 O O . GLY A 1 145 ? 3.073 11.756 4.482 1.00 90.69 145 GLY A O 1
ATOM 1112 N N . THR A 1 146 ? 2.517 10.431 6.223 1.00 88.62 146 THR A N 1
ATOM 1113 C CA . THR A 1 146 ? 3.412 11.008 7.218 1.00 88.62 146 THR A CA 1
ATOM 1114 C C . THR A 1 146 ? 3.670 9.993 8.327 1.00 88.62 146 THR A C 1
ATOM 1116 O O . THR A 1 146 ? 2.802 9.184 8.671 1.00 88.62 146 THR A O 1
ATOM 1119 N N . GLU A 1 147 ? 4.872 10.037 8.896 1.00 89.38 147 GLU A N 1
ATOM 1120 C CA . GLU A 1 147 ? 5.215 9.342 10.142 1.00 89.38 147 GLU A CA 1
ATOM 1121 C C . GLU A 1 147 ? 4.919 10.203 11.385 1.00 89.38 147 GLU A C 1
ATOM 1123 O O . GLU A 1 147 ? 4.927 9.692 12.508 1.00 89.38 147 GLU A O 1
ATOM 1128 N N . ASP A 1 148 ? 4.637 11.498 11.196 1.00 90.19 148 ASP A N 1
ATOM 1129 C CA . ASP A 1 148 ? 4.392 12.449 12.274 1.00 90.19 148 ASP A CA 1
ATOM 1130 C C . ASP A 1 148 ? 2.911 12.459 12.673 1.00 90.19 148 ASP A C 1
ATOM 1132 O O . ASP A 1 148 ? 2.031 12.942 11.956 1.00 90.19 148 ASP A O 1
ATOM 1136 N N . PHE A 1 149 ? 2.635 11.926 13.864 1.00 90.00 149 PHE A N 1
ATOM 1137 C CA . PHE A 1 149 ? 1.293 11.929 14.437 1.00 90.00 149 PHE A CA 1
ATOM 1138 C C . PHE A 1 149 ? 0.753 13.349 14.648 1.00 90.00 149 PHE A C 1
ATOM 1140 O O . PHE A 1 149 ? -0.448 13.580 14.492 1.00 90.00 149 PHE A O 1
ATOM 1147 N N . ASP A 1 150 ? 1.620 14.296 15.010 1.00 89.62 150 ASP A N 1
ATOM 1148 C CA . ASP A 1 150 ? 1.188 15.656 15.311 1.00 89.62 150 ASP A CA 1
ATOM 1149 C C . ASP A 1 150 ? 0.714 16.354 14.029 1.00 89.62 150 ASP A C 1
ATOM 1151 O O . ASP A 1 150 ? -0.291 17.057 14.064 1.00 89.62 150 ASP A O 1
ATOM 1155 N N . GLU A 1 151 ? 1.340 16.079 12.878 1.00 88.38 151 GLU A N 1
ATOM 1156 C CA . GLU A 1 151 ? 0.925 16.621 11.576 1.00 88.38 151 GLU A CA 1
ATOM 1157 C C . GLU A 1 151 ? -0.503 16.198 11.205 1.00 88.38 151 GLU A C 1
ATOM 1159 O O . GLU A 1 151 ? -1.354 17.037 10.887 1.00 88.38 151 GLU A O 1
ATOM 1164 N N . ILE A 1 152 ? -0.789 14.895 11.265 1.00 87.25 152 ILE A N 1
ATOM 1165 C CA . ILE A 1 152 ? -2.121 14.381 10.939 1.00 87.25 152 ILE A CA 1
ATOM 1166 C C . ILE A 1 152 ? -3.164 14.837 11.975 1.00 87.25 152 ILE A C 1
ATOM 1168 O O . ILE A 1 152 ? -4.281 15.216 11.613 1.00 87.25 152 ILE A O 1
ATOM 1172 N N . ASN A 1 153 ? -2.809 14.865 13.262 1.00 88.94 153 ASN A N 1
ATOM 1173 C CA . ASN A 1 153 ? -3.703 15.335 14.315 1.00 88.94 153 ASN A CA 1
ATOM 1174 C C . ASN A 1 153 ? -4.016 16.837 14.189 1.00 88.94 153 ASN A C 1
ATOM 1176 O O . ASN A 1 153 ? -5.169 17.242 14.371 1.00 88.94 153 ASN A O 1
ATOM 1180 N N . ASP A 1 154 ? -3.023 17.661 13.850 1.00 88.31 154 ASP A N 1
ATOM 1181 C CA . ASP A 1 154 ? -3.189 19.098 13.632 1.00 88.31 154 ASP A CA 1
ATOM 1182 C C . ASP A 1 154 ? -4.108 19.375 12.441 1.00 88.31 154 ASP A C 1
ATOM 1184 O O . ASP A 1 154 ? -4.954 20.274 12.523 1.00 88.31 154 ASP A O 1
ATOM 1188 N N . PHE A 1 155 ? -4.008 18.583 11.367 1.00 87.19 155 PHE A N 1
ATOM 1189 C CA . PHE A 1 155 ? -4.931 18.673 10.239 1.00 87.19 155 PHE A CA 1
ATOM 1190 C C . PHE A 1 155 ? -6.385 18.445 10.684 1.00 87.19 155 PHE A C 1
ATOM 1192 O O . PHE A 1 155 ? -7.243 19.299 10.434 1.00 87.19 155 PHE A O 1
ATOM 1199 N N . PHE A 1 156 ? -6.673 17.335 11.370 1.00 86.25 156 PHE A N 1
ATOM 1200 C CA . PHE A 1 156 ? -8.048 17.009 11.765 1.00 86.25 156 PHE A CA 1
ATOM 1201 C C . PHE A 1 156 ? -8.601 17.957 12.832 1.00 86.25 156 PHE A C 1
ATOM 1203 O O . PHE A 1 156 ? -9.753 18.393 12.741 1.00 86.25 156 PHE A O 1
ATOM 1210 N N . THR A 1 157 ? -7.765 18.362 13.788 1.00 87.25 157 THR A N 1
ATOM 1211 C CA . THR A 1 157 ? -8.150 19.331 14.819 1.00 87.25 157 THR A CA 1
ATOM 1212 C C . THR A 1 157 ? -8.471 20.692 14.198 1.00 87.25 157 THR A C 1
ATOM 1214 O O . THR A 1 157 ? -9.484 21.301 14.537 1.00 87.25 157 THR A O 1
ATOM 1217 N N . SER A 1 158 ? -7.652 21.165 13.254 1.00 87.56 158 SER A N 1
ATOM 1218 C CA . SER A 1 158 ? -7.808 22.504 12.667 1.00 87.56 158 SER A CA 1
ATOM 1219 C C . SER A 1 158 ? -8.994 22.619 11.709 1.00 87.56 158 SER A C 1
ATOM 1221 O O . SER A 1 158 ? -9.563 23.705 11.587 1.00 87.56 158 SER A O 1
ATOM 1223 N N . ASN A 1 159 ? -9.369 21.529 11.031 1.00 84.31 159 ASN A N 1
ATOM 1224 C CA . ASN A 1 159 ? -10.423 21.550 10.012 1.00 84.31 159 ASN A CA 1
ATOM 1225 C C . ASN A 1 159 ? -11.780 21.052 10.521 1.00 84.31 159 ASN A C 1
ATOM 1227 O O . ASN A 1 159 ? -12.813 21.500 10.022 1.00 84.31 159 ASN A O 1
ATOM 1231 N N . PHE A 1 160 ? -11.797 20.166 11.524 1.00 85.62 160 PHE A N 1
ATOM 1232 C CA . PHE A 1 160 ? -13.022 19.475 11.941 1.00 85.62 160 PHE A CA 1
ATOM 1233 C C . PHE A 1 160 ? -13.286 19.495 13.453 1.00 85.62 160 PHE A C 1
ATOM 1235 O O . PHE A 1 160 ? -14.354 19.049 13.864 1.00 85.62 160 PHE A O 1
ATOM 1242 N N . ASP A 1 161 ? -12.374 20.034 14.278 1.00 85.50 161 ASP A N 1
ATOM 1243 C CA . ASP A 1 161 ? -12.440 19.972 15.755 1.00 85.50 161 ASP A CA 1
ATOM 1244 C C . ASP A 1 161 ? -12.506 18.518 16.277 1.00 85.50 161 ASP A C 1
ATOM 1246 O O . ASP A 1 161 ? -13.140 18.202 17.285 1.00 85.50 161 ASP A O 1
ATOM 1250 N N . LEU A 1 162 ? -11.853 17.609 15.544 1.00 80.56 162 LEU A N 1
ATOM 1251 C CA . LEU A 1 162 ? -11.757 16.182 15.841 1.00 80.56 162 LEU A CA 1
ATOM 1252 C C . LEU A 1 162 ? -10.284 15.849 16.089 1.00 80.56 162 LEU A C 1
ATOM 1254 O O . LEU A 1 162 ? -9.494 15.766 15.155 1.00 80.56 162 LEU A O 1
ATOM 1258 N N . GLY A 1 163 ? -9.910 15.710 17.361 1.00 77.44 163 GLY A N 1
ATOM 1259 C CA . GLY A 1 163 ? -8.550 15.352 17.766 1.00 77.44 163 GLY A CA 1
ATOM 1260 C C . GLY A 1 163 ? -8.402 13.854 18.024 1.00 77.44 163 GLY A C 1
ATOM 1261 O O . GLY A 1 163 ? -9.286 13.226 18.613 1.00 77.44 163 GLY A O 1
ATOM 1262 N N . ALA A 1 164 ? -7.257 13.300 17.642 1.00 85.00 164 ALA A N 1
ATOM 1263 C CA . ALA A 1 164 ? -6.819 11.970 18.041 1.00 85.00 164 ALA A CA 1
ATOM 1264 C C . ALA A 1 164 ? -5.801 12.090 19.183 1.00 85.00 164 ALA A C 1
ATOM 1266 O O . ALA A 1 164 ? -5.080 13.077 19.308 1.00 85.00 164 ALA A O 1
ATOM 1267 N N . SER A 1 165 ? -5.722 11.074 20.041 1.00 85.75 165 SER A N 1
ATOM 1268 C CA . SER A 1 165 ? -4.762 11.078 21.160 1.00 85.75 165 SER A CA 1
ATOM 1269 C C . SER A 1 165 ? -3.497 10.266 20.879 1.00 85.75 165 SER A C 1
ATOM 1271 O O . SER A 1 165 ? -2.495 10.420 21.576 1.00 85.75 165 SER A O 1
ATOM 1273 N N . ASN A 1 166 ? -3.574 9.370 19.895 1.00 89.56 166 ASN A N 1
ATOM 1274 C CA . ASN A 1 166 ? -2.522 8.470 19.435 1.00 89.56 166 ASN A CA 1
ATOM 1275 C C . ASN A 1 166 ? -2.961 7.795 18.121 1.00 89.56 166 ASN A C 1
ATOM 1277 O O . ASN A 1 166 ? -4.121 7.916 17.713 1.00 89.56 166 ASN A O 1
ATOM 1281 N N . TRP A 1 167 ? -2.055 7.029 17.508 1.00 88.38 167 TRP A N 1
ATOM 1282 C CA . TRP A 1 167 ? -2.333 6.242 16.304 1.00 88.38 167 TRP A CA 1
ATOM 1283 C C . TRP A 1 167 ? -3.514 5.270 16.474 1.00 88.38 167 TRP A C 1
ATOM 1285 O O . TRP A 1 167 ? -4.319 5.163 15.559 1.00 88.38 167 TRP A O 1
ATOM 1295 N N . ASP A 1 168 ? -3.707 4.673 17.658 1.00 87.12 168 ASP A N 1
ATOM 1296 C CA . ASP A 1 168 ? -4.811 3.735 17.962 1.00 87.12 168 ASP A CA 1
ATOM 1297 C C . ASP A 1 168 ? -6.204 4.383 18.015 1.00 87.12 168 ASP A C 1
ATOM 1299 O O . ASP A 1 168 ? -7.208 3.689 18.154 1.00 87.12 168 ASP A O 1
ATOM 1303 N N . THR A 1 169 ? -6.289 5.713 17.985 1.00 85.25 169 THR A N 1
ATOM 1304 C CA . THR A 1 169 ? -7.554 6.471 17.983 1.00 85.25 169 THR A CA 1
ATOM 1305 C C . THR A 1 169 ? -7.697 7.342 16.737 1.00 85.25 169 THR A C 1
ATOM 1307 O O . THR A 1 169 ? -8.686 8.062 16.591 1.00 85.25 169 THR A O 1
ATOM 1310 N N . LEU A 1 170 ? -6.720 7.278 15.831 1.00 84.06 170 LEU A N 1
ATOM 1311 C CA . LEU A 1 170 ? -6.663 8.089 14.629 1.00 84.06 170 LEU A CA 1
ATOM 1312 C C . LEU A 1 170 ? -7.739 7.674 13.625 1.00 84.06 170 LEU A C 1
ATOM 1314 O O . LEU A 1 170 ? -7.685 6.588 13.058 1.00 84.06 170 LEU A O 1
ATOM 1318 N N . GLY A 1 171 ? -8.681 8.568 13.339 1.00 78.62 171 GLY A N 1
ATOM 1319 C CA . GLY A 1 171 ? -9.803 8.258 12.452 1.00 78.62 171 GLY A CA 1
ATOM 1320 C C . GLY A 1 171 ? -11.095 7.906 13.180 1.00 78.62 171 GLY A C 1
ATOM 1321 O O . GLY A 1 171 ? -12.138 7.814 12.537 1.00 78.62 171 GLY A O 1
ATOM 1322 N N . ALA A 1 172 ? -11.074 7.771 14.511 1.00 84.50 172 ALA A N 1
ATOM 1323 C CA . ALA A 1 172 ? -12.279 7.501 15.284 1.00 84.50 172 ALA A CA 1
ATOM 1324 C C . ALA A 1 172 ? -13.322 8.619 15.094 1.00 84.50 172 ALA A C 1
ATOM 1326 O O . ALA A 1 172 ? -13.093 9.776 15.444 1.00 84.50 172 ALA A O 1
ATOM 1327 N N . GLY A 1 173 ? -14.486 8.262 14.546 1.00 79.38 173 GLY A N 1
ATOM 1328 C CA . GLY A 1 173 ? -15.560 9.214 14.254 1.00 79.38 173 GLY A CA 1
ATOM 1329 C C . GLY A 1 173 ? -15.344 10.057 12.992 1.00 79.38 173 GLY A C 1
ATOM 1330 O O . GLY A 1 173 ? -16.134 10.967 12.745 1.00 79.38 173 GLY A O 1
ATOM 1331 N N . LEU A 1 174 ? -14.315 9.763 12.191 1.00 79.38 174 LEU A N 1
ATOM 1332 C CA . LEU A 1 174 ? -14.136 10.364 10.874 1.00 79.38 174 LEU A CA 1
ATOM 1333 C C . LEU A 1 174 ? -14.892 9.560 9.815 1.00 79.38 174 LEU A C 1
ATOM 1335 O O . LEU A 1 174 ? -14.907 8.331 9.835 1.00 79.38 174 LEU A O 1
ATOM 1339 N N . ASP A 1 175 ? -15.504 10.256 8.860 1.00 80.44 175 ASP A N 1
ATOM 1340 C CA . ASP A 1 175 ? -16.013 9.637 7.643 1.00 80.44 175 ASP A CA 1
ATOM 1341 C C . ASP A 1 175 ? -15.026 9.829 6.479 1.00 80.44 175 ASP A C 1
ATOM 1343 O O . ASP A 1 175 ? -14.000 10.506 6.592 1.00 80.44 175 ASP A O 1
ATOM 1347 N N . GLY A 1 176 ? -15.334 9.219 5.334 1.00 79.31 176 GLY A N 1
ATOM 1348 C CA . GLY A 1 176 ? -14.480 9.303 4.150 1.00 79.31 176 GLY A CA 1
ATOM 1349 C C . GLY A 1 176 ? -14.275 10.725 3.612 1.00 79.31 176 GLY A C 1
ATOM 1350 O O . GLY A 1 176 ? -13.259 10.964 2.968 1.00 79.31 176 GLY A O 1
ATOM 1351 N N . SER A 1 177 ? -15.183 11.671 3.886 1.00 83.50 177 SER A N 1
ATOM 1352 C CA . SER A 1 177 ? -15.059 13.048 3.393 1.00 83.50 177 SER A CA 1
ATOM 1353 C C . SER A 1 177 ? -13.959 13.827 4.116 1.00 83.50 177 SER A C 1
ATOM 1355 O O . SER A 1 177 ? -13.266 14.624 3.486 1.00 83.50 177 SER A O 1
ATOM 1357 N N . HIS A 1 178 ? -13.723 13.543 5.402 1.00 85.12 178 HIS A N 1
ATOM 1358 C CA . HIS A 1 178 ? -12.605 14.129 6.148 1.00 85.12 178 HIS A CA 1
ATOM 1359 C C . HIS A 1 178 ? -11.248 13.667 5.603 1.00 85.12 178 HIS A C 1
ATOM 1361 O O . HIS A 1 178 ? -10.312 14.459 5.515 1.00 85.12 178 HIS A O 1
ATOM 1367 N N . TRP A 1 179 ? -11.150 12.396 5.208 1.00 85.69 179 TRP A N 1
ATOM 1368 C CA . TRP A 1 179 ? -9.936 11.844 4.608 1.00 85.69 179 TRP A CA 1
ATOM 1369 C C . TRP A 1 179 ? -9.659 12.415 3.212 1.00 85.69 179 TRP A C 1
ATOM 1371 O O . TRP A 1 179 ? -8.508 12.695 2.894 1.00 85.69 179 TRP A O 1
ATOM 1381 N N . ASP A 1 180 ? -10.695 12.651 2.400 1.00 82.31 180 ASP A N 1
ATOM 1382 C CA . ASP A 1 180 ? -10.537 13.308 1.093 1.00 82.31 180 ASP A CA 1
ATOM 1383 C C . ASP A 1 180 ? -10.115 14.774 1.219 1.00 82.31 180 ASP A C 1
ATOM 1385 O O . ASP A 1 180 ? -9.284 15.243 0.444 1.00 82.31 180 ASP A O 1
ATOM 1389 N N . ALA A 1 181 ? -10.626 15.490 2.223 1.00 81.88 181 ALA A N 1
ATOM 1390 C CA . ALA A 1 181 ? -10.215 16.868 2.489 1.00 81.88 181 ALA A CA 1
ATOM 1391 C C . ALA A 1 181 ? -8.723 16.973 2.839 1.00 81.88 181 ALA A C 1
ATOM 1393 O O . ALA A 1 181 ? -8.068 17.959 2.500 1.00 81.88 181 ALA A O 1
ATOM 1394 N N . TRP A 1 182 ? -8.160 15.942 3.475 1.00 82.25 182 TRP A N 1
ATOM 1395 C CA . TRP A 1 182 ? -6.727 15.900 3.757 1.00 82.25 182 TRP A CA 1
ATOM 1396 C C . TRP A 1 182 ? -5.875 15.844 2.493 1.00 82.25 182 TRP A C 1
ATOM 1398 O O . TRP A 1 182 ? -4.779 16.400 2.448 1.00 82.25 182 TRP A O 1
ATOM 1408 N N . TYR A 1 183 ? -6.416 15.226 1.449 1.00 74.88 183 TYR A N 1
ATOM 1409 C CA . TYR A 1 183 ? -5.779 15.111 0.149 1.00 74.88 183 TYR A CA 1
ATOM 1410 C C . TYR A 1 183 ? -6.001 16.340 -0.751 1.00 74.88 183 TYR A C 1
ATOM 1412 O O . TYR A 1 183 ? -5.164 16.610 -1.611 1.00 74.88 183 TYR A O 1
ATOM 1420 N N . ASP A 1 184 ? -7.077 17.114 -0.556 1.00 58.03 184 ASP A N 1
ATOM 1421 C CA . ASP A 1 184 ? -7.503 18.153 -1.517 1.00 58.03 184 ASP A CA 1
ATOM 1422 C C . ASP A 1 184 ? -7.071 19.600 -1.181 1.00 58.03 184 ASP A C 1
ATOM 1424 O O . ASP A 1 184 ? -7.201 20.493 -2.013 1.00 58.03 184 ASP A O 1
ATOM 1428 N N . GLU A 1 185 ? -6.492 19.893 -0.010 1.00 47.25 185 GLU A N 1
ATOM 1429 C CA . GLU A 1 185 ? -6.275 21.308 0.379 1.00 47.25 185 GLU A CA 1
ATOM 1430 C C . GLU A 1 185 ? -4.830 21.691 0.731 1.00 47.25 185 GLU A C 1
ATOM 1432 O O . GLU A 1 185 ? -4.445 22.857 0.607 1.00 47.25 185 GLU A O 1
ATOM 1437 N N . THR A 1 186 ? -3.991 20.731 1.121 1.00 50.25 186 THR A N 1
ATOM 1438 C CA . THR A 1 186 ? -2.631 21.005 1.626 1.00 50.25 186 THR A CA 1
ATOM 1439 C C . THR A 1 186 ? -1.519 20.599 0.660 1.00 50.25 186 THR A C 1
ATOM 1441 O O . THR A 1 186 ? -0.357 20.933 0.889 1.00 50.25 186 THR A O 1
ATOM 1444 N N . GLY A 1 187 ? -1.848 19.892 -0.428 1.00 54.94 187 GLY A N 1
ATOM 1445 C CA . GLY A 1 187 ? -0.854 19.303 -1.331 1.00 54.94 187 GLY A CA 1
ATOM 1446 C C . GLY A 1 187 ? -0.028 18.175 -0.693 1.00 54.94 187 GLY A C 1
ATOM 1447 O O . GLY A 1 187 ? 0.958 17.747 -1.292 1.00 54.94 187 GLY A O 1
ATOM 1448 N N . GLY A 1 188 ? -0.413 17.708 0.502 1.00 60.34 188 GLY A N 1
ATOM 1449 C CA . GLY A 1 188 ? 0.165 16.541 1.158 1.00 60.34 188 GLY A CA 1
ATOM 1450 C C . GLY A 1 188 ? -0.368 15.252 0.538 1.00 60.34 188 GLY A C 1
ATOM 1451 O O . GLY A 1 188 ? -1.572 15.073 0.361 1.00 60.34 188 GLY A O 1
ATOM 1452 N N . SER A 1 189 ? 0.524 14.332 0.181 1.00 68.75 189 SER A N 1
ATOM 1453 C CA . SER A 1 189 ? 0.149 13.001 -0.286 1.00 68.75 189 SER A CA 1
ATOM 1454 C C . SER A 1 189 ? -0.271 12.162 0.918 1.00 68.75 189 SER A C 1
ATOM 1456 O O . SER A 1 189 ? 0.578 11.454 1.435 1.00 68.75 189 SER A O 1
ATOM 1458 N N . GLY A 1 190 ? -1.530 12.257 1.367 1.00 84.75 190 GLY A N 1
ATOM 1459 C CA . GLY A 1 190 ? -2.086 11.588 2.563 1.00 84.75 190 GLY A CA 1
ATOM 1460 C C . GLY A 1 190 ? -2.092 10.044 2.557 1.00 84.75 190 GLY A C 1
ATOM 1461 O O . GLY A 1 190 ? -3.005 9.421 3.096 1.00 84.75 190 GLY A O 1
ATOM 1462 N N . GLY A 1 191 ? -1.118 9.408 1.906 1.00 91.62 191 GLY A N 1
ATOM 1463 C CA . GLY A 1 191 ? -0.988 7.963 1.777 1.00 91.62 191 GLY A CA 1
ATOM 1464 C C . GLY A 1 191 ? -2.190 7.318 1.092 1.00 91.62 191 GLY A C 1
ATOM 1465 O O . GLY A 1 191 ? -2.928 7.950 0.325 1.00 91.62 191 GLY A O 1
ATOM 1466 N N . TRP A 1 192 ? -2.399 6.035 1.374 1.00 94.75 192 TRP A N 1
ATOM 1467 C CA . TRP A 1 192 ? -3.582 5.321 0.900 1.00 94.75 192 TRP A CA 1
ATOM 1468 C C . TRP A 1 192 ? -4.886 5.873 1.488 1.00 94.75 192 TRP A C 1
ATOM 1470 O O . TRP A 1 192 ? -5.871 5.973 0.760 1.00 94.75 192 TRP A O 1
ATOM 1480 N N . MET A 1 193 ? -4.915 6.283 2.759 1.00 92.56 193 MET A N 1
ATOM 1481 C CA . MET A 1 193 ? -6.147 6.767 3.394 1.00 92.56 193 MET A CA 1
ATOM 1482 C C . MET A 1 193 ? -6.592 8.135 2.871 1.00 92.56 193 MET A C 1
ATOM 1484 O O . MET A 1 193 ? -7.788 8.364 2.719 1.00 92.56 193 MET A O 1
ATOM 1488 N N . GLY A 1 194 ? -5.671 9.023 2.505 1.00 89.06 194 GLY A N 1
ATOM 1489 C CA . GLY A 1 194 ? -6.000 10.292 1.851 1.00 89.06 194 GLY A CA 1
ATOM 1490 C C . GLY A 1 194 ? -6.536 10.113 0.426 1.00 89.06 194 GLY A C 1
ATOM 1491 O O . GLY A 1 194 ? -7.257 10.959 -0.085 1.00 89.06 194 GLY A O 1
ATOM 1492 N N . SER A 1 195 ? -6.254 8.988 -0.231 1.00 88.94 195 SER A N 1
ATOM 1493 C CA . SER A 1 195 ? -6.701 8.743 -1.600 1.00 88.94 195 SER A CA 1
ATOM 1494 C C . SER A 1 195 ? -8.041 8.008 -1.642 1.00 88.94 195 SER A C 1
ATOM 1496 O O . SER A 1 195 ? -8.116 6.835 -1.284 1.00 88.94 195 SER A O 1
ATOM 1498 N N . ALA A 1 196 ? -9.087 8.652 -2.173 1.00 90.19 196 ALA A N 1
ATOM 1499 C CA . ALA A 1 196 ? -10.426 8.062 -2.285 1.00 90.19 196 ALA A CA 1
ATOM 1500 C C . ALA A 1 196 ? -10.435 6.645 -2.887 1.00 90.19 196 ALA A C 1
ATOM 1502 O O . ALA A 1 196 ? -11.121 5.761 -2.381 1.00 90.19 196 ALA A O 1
ATOM 1503 N N . GLY A 1 197 ? -9.660 6.416 -3.953 1.00 91.38 197 GLY A N 1
ATOM 1504 C CA . GLY A 1 197 ? -9.558 5.105 -4.597 1.00 91.38 197 GLY A CA 1
ATOM 1505 C C . GLY A 1 197 ? -8.984 4.041 -3.662 1.00 91.38 197 GLY A C 1
ATOM 1506 O O . GLY A 1 197 ? -9.631 3.024 -3.423 1.00 91.38 197 GLY A O 1
ATOM 1507 N N . HIS A 1 198 ? -7.810 4.304 -3.086 1.00 95.38 198 HIS A N 1
ATOM 1508 C CA . HIS A 1 198 ? -7.126 3.346 -2.218 1.00 95.38 198 HIS A CA 1
ATOM 1509 C C . HIS A 1 198 ? -7.875 3.097 -0.904 1.00 95.38 198 HIS A C 1
ATOM 1511 O O . HIS A 1 198 ? -8.016 1.952 -0.464 1.00 95.38 198 HIS A O 1
ATOM 1517 N N . ARG A 1 199 ? -8.414 4.161 -0.300 1.00 94.50 199 ARG A N 1
ATOM 1518 C CA . ARG A 1 199 ? -9.234 4.083 0.909 1.00 94.50 199 ARG A CA 1
ATOM 1519 C C . ARG A 1 199 ? -10.497 3.257 0.684 1.00 94.50 199 ARG A C 1
ATOM 1521 O O . ARG A 1 199 ? -10.841 2.444 1.537 1.00 94.50 199 ARG A O 1
ATOM 1528 N N . ASN A 1 200 ? -11.169 3.419 -0.459 1.00 95.31 200 ASN A N 1
ATOM 1529 C CA . ASN A 1 200 ? -12.344 2.610 -0.787 1.00 95.31 200 ASN A CA 1
ATOM 1530 C C . ASN A 1 200 ? -12.005 1.118 -0.884 1.00 95.31 200 ASN A C 1
ATOM 1532 O O . ASN A 1 200 ? -12.832 0.303 -0.490 1.00 95.31 200 ASN A O 1
ATOM 1536 N N . THR A 1 201 ? -10.808 0.752 -1.357 1.00 97.75 201 THR A N 1
ATOM 1537 C CA . THR A 1 201 ? -10.335 -0.642 -1.326 1.00 97.75 201 THR A CA 1
ATOM 1538 C C . THR A 1 201 ? -10.170 -1.133 0.116 1.00 97.75 201 THR A C 1
ATOM 1540 O O . THR A 1 201 ? -10.736 -2.162 0.471 1.00 97.75 201 THR A O 1
ATOM 1543 N N . ILE A 1 202 ? -9.465 -0.375 0.967 1.00 97.44 202 ILE A N 1
ATOM 1544 C CA . ILE A 1 202 ? -9.203 -0.725 2.381 1.00 97.44 202 ILE A CA 1
ATOM 1545 C C . ILE A 1 202 ? -10.511 -0.906 3.170 1.00 97.44 202 ILE A C 1
ATOM 1547 O O . ILE A 1 202 ? -10.662 -1.854 3.948 1.00 97.44 202 ILE A O 1
ATOM 1551 N N . LEU A 1 203 ? -11.468 0.001 2.955 1.00 96.38 203 LEU A N 1
ATOM 1552 C CA . LEU A 1 203 ? -12.754 0.052 3.655 1.00 96.38 203 LEU A CA 1
ATOM 1553 C C . LEU A 1 203 ? -13.876 -0.695 2.921 1.00 96.38 203 LEU A C 1
ATOM 1555 O O . LEU A 1 203 ? -15.052 -0.540 3.255 1.00 96.38 203 LEU A O 1
ATOM 1559 N N . ASN A 1 204 ? -13.550 -1.515 1.923 1.00 97.44 204 ASN A N 1
ATOM 1560 C CA . ASN A 1 204 ? -14.548 -2.373 1.308 1.00 97.44 204 ASN A CA 1
ATOM 1561 C C . ASN A 1 204 ? -14.893 -3.518 2.271 1.00 97.44 204 ASN A C 1
ATOM 1563 O O . ASN A 1 204 ? -14.073 -4.397 2.544 1.00 97.44 204 ASN A O 1
ATOM 1567 N N . GLY A 1 205 ? -16.125 -3.501 2.780 1.00 97.38 205 GLY A N 1
ATOM 1568 C CA . GLY A 1 205 ? -16.627 -4.487 3.738 1.00 97.38 205 GLY A CA 1
ATOM 1569 C C . GLY A 1 205 ? -16.853 -5.891 3.174 1.00 97.38 205 GLY A C 1
ATOM 1570 O O . GLY A 1 205 ? -17.230 -6.771 3.936 1.00 97.38 205 GLY A O 1
ATOM 1571 N N . LEU A 1 206 ? -16.658 -6.107 1.868 1.00 97.44 206 LEU A N 1
ATOM 1572 C CA . LEU A 1 206 ? -16.683 -7.450 1.282 1.00 97.44 206 LEU A CA 1
ATOM 1573 C C . LEU A 1 206 ? -15.368 -8.200 1.480 1.00 97.44 206 LEU A C 1
ATOM 1575 O O . LEU A 1 206 ? -15.406 -9.418 1.571 1.00 97.44 206 LEU A O 1
ATOM 1579 N N . PHE A 1 207 ? -14.232 -7.496 1.525 1.00 98.31 207 PHE A N 1
ATOM 1580 C CA . PHE A 1 207 ? -12.928 -8.138 1.670 1.00 98.31 207 PHE A CA 1
ATOM 1581 C C . PHE A 1 207 ? -12.747 -8.697 3.075 1.00 98.31 207 PHE A C 1
ATOM 1583 O O . PHE A 1 207 ? -12.968 -7.980 4.056 1.00 98.31 207 PHE A O 1
ATOM 1590 N N . ASP A 1 208 ? -12.303 -9.946 3.145 1.00 97.25 208 ASP A N 1
ATOM 1591 C CA . ASP A 1 208 ? -11.991 -10.681 4.367 1.00 97.25 208 ASP A CA 1
ATOM 1592 C C . ASP A 1 208 ? -10.550 -11.212 4.388 1.00 97.25 208 ASP A C 1
ATOM 1594 O O . ASP A 1 208 ? -10.080 -11.548 5.472 1.00 97.25 208 ASP A O 1
ATOM 1598 N N . ASP A 1 209 ? -9.818 -11.154 3.269 1.00 98.06 209 ASP A N 1
ATOM 1599 C CA . ASP A 1 209 ? -8.400 -11.517 3.175 1.00 98.06 209 ASP A CA 1
ATOM 1600 C C . ASP A 1 209 ? -7.523 -10.385 2.609 1.00 98.06 209 ASP A C 1
ATOM 1602 O O . ASP A 1 209 ? -7.958 -9.558 1.798 1.00 98.06 209 ASP A O 1
ATOM 1606 N N . LEU A 1 210 ? -6.260 -10.351 3.045 1.00 98.62 210 LEU A N 1
ATOM 1607 C CA . LEU A 1 210 ? -5.251 -9.359 2.678 1.00 98.62 210 LEU A CA 1
ATOM 1608 C C . LEU A 1 210 ? -3.846 -9.974 2.559 1.00 98.62 210 LEU A C 1
ATOM 1610 O O . LEU A 1 210 ? -3.354 -10.642 3.470 1.00 98.62 210 LEU A O 1
ATOM 1614 N N . GLY A 1 211 ? -3.159 -9.631 1.473 1.00 98.44 211 GLY A N 1
ATOM 1615 C CA . GLY A 1 211 ? -1.715 -9.753 1.279 1.00 98.44 211 GLY A CA 1
ATOM 1616 C C . GLY A 1 211 ? -1.041 -8.383 1.206 1.00 98.44 211 GLY A C 1
ATOM 1617 O O . GLY A 1 211 ? -1.584 -7.473 0.581 1.00 98.44 211 GLY A O 1
ATOM 1618 N N . VAL A 1 212 ? 0.143 -8.216 1.805 1.00 98.75 212 VAL A N 1
ATOM 1619 C CA . VAL A 1 212 ? 0.919 -6.961 1.710 1.00 98.75 212 VAL A CA 1
ATOM 1620 C C . VAL A 1 212 ? 2.361 -7.252 1.327 1.00 98.75 212 VAL A C 1
ATOM 1622 O O . VAL A 1 212 ? 3.086 -7.829 2.121 1.00 98.75 212 VAL A O 1
ATOM 1625 N N . GLY A 1 213 ? 2.790 -6.808 0.150 1.00 98.31 213 GLY A N 1
ATOM 1626 C CA . GLY A 1 213 ? 4.155 -6.985 -0.334 1.00 98.31 213 GLY A CA 1
ATOM 1627 C C . GLY A 1 213 ? 4.965 -5.697 -0.288 1.00 98.31 213 GLY A C 1
ATOM 1628 O O . GLY A 1 213 ? 4.598 -4.717 -0.944 1.00 98.31 213 GLY A O 1
ATOM 1629 N N . TYR A 1 214 ? 6.093 -5.713 0.420 1.00 98.25 214 TYR A N 1
ATOM 1630 C CA . TYR A 1 214 ? 7.037 -4.601 0.505 1.00 98.25 214 TYR A CA 1
ATOM 1631 C C . TYR A 1 214 ? 8.402 -4.958 -0.089 1.00 98.25 214 TYR A C 1
ATOM 1633 O O . TYR A 1 214 ? 9.032 -5.940 0.299 1.00 98.25 214 TYR A O 1
ATOM 1641 N N . VAL A 1 215 ? 8.906 -4.102 -0.979 1.00 97.81 215 VAL A N 1
ATOM 1642 C CA . VAL A 1 215 ? 10.265 -4.199 -1.522 1.00 97.81 215 VAL A CA 1
ATOM 1643 C C . VAL A 1 215 ? 10.991 -2.877 -1.345 1.00 97.81 215 VAL A C 1
ATOM 1645 O O . VAL A 1 215 ? 10.459 -1.814 -1.657 1.00 97.81 215 VAL A O 1
ATOM 1648 N N . TRP A 1 216 ? 12.234 -2.956 -0.873 1.00 96.25 216 TRP A N 1
ATOM 1649 C CA . TRP A 1 216 ? 13.189 -1.856 -0.913 1.00 96.25 216 TRP A CA 1
ATOM 1650 C C . TRP A 1 216 ? 14.307 -2.184 -1.901 1.00 96.25 216 TRP A C 1
ATOM 1652 O O . TRP A 1 216 ? 14.988 -3.200 -1.753 1.00 96.25 216 TRP A O 1
ATOM 1662 N N . ASP A 1 217 ? 14.528 -1.292 -2.860 1.00 94.81 217 ASP A N 1
ATOM 1663 C CA . ASP A 1 217 ? 15.671 -1.314 -3.761 1.00 94.81 217 ASP A CA 1
ATOM 1664 C C . ASP A 1 217 ? 16.560 -0.097 -3.493 1.00 94.81 217 ASP A C 1
ATOM 1666 O O . ASP A 1 217 ? 16.297 1.005 -3.958 1.00 94.81 217 ASP A O 1
ATOM 1670 N N . GLY A 1 218 ? 17.648 -0.283 -2.744 1.00 90.88 218 GLY A N 1
ATOM 1671 C CA . GLY A 1 218 ? 18.618 0.784 -2.470 1.00 90.88 218 GLY A CA 1
ATOM 1672 C C . GLY A 1 218 ? 19.452 1.220 -3.682 1.00 90.88 218 GLY A C 1
ATOM 1673 O O . GLY A 1 218 ? 20.180 2.212 -3.590 1.00 90.88 218 GLY A O 1
ATOM 1674 N N . ALA A 1 219 ? 19.383 0.481 -4.790 1.00 91.12 219 ALA A N 1
ATOM 1675 C CA . ALA A 1 219 ? 20.080 0.764 -6.037 1.00 91.12 219 ALA A CA 1
ATOM 1676 C C . ALA A 1 219 ? 19.130 1.230 -7.150 1.00 91.12 219 ALA A C 1
ATOM 1678 O O . ALA A 1 219 ? 19.566 1.288 -8.298 1.00 91.12 219 ALA A O 1
ATOM 1679 N N . ASP A 1 220 ? 17.892 1.594 -6.806 1.00 93.31 220 ASP A N 1
ATOM 1680 C CA . ASP A 1 220 ? 16.849 1.954 -7.762 1.00 93.31 220 ASP A CA 1
ATOM 1681 C C . ASP A 1 220 ? 17.315 3.044 -8.744 1.00 93.31 220 ASP A C 1
ATOM 1683 O O . ASP A 1 220 ? 17.944 4.045 -8.364 1.00 93.31 220 ASP A O 1
ATOM 1687 N N . THR A 1 221 ? 17.040 2.830 -10.033 1.00 91.75 221 THR A N 1
ATOM 1688 C CA . THR A 1 221 ? 17.557 3.664 -11.124 1.00 91.75 221 THR A CA 1
ATOM 1689 C C . THR A 1 221 ? 16.443 4.189 -12.020 1.00 91.75 221 THR A C 1
ATOM 1691 O O . THR A 1 221 ? 15.596 3.426 -12.472 1.00 91.75 221 THR A O 1
ATOM 1694 N N . PRO A 1 222 ? 16.469 5.484 -12.386 1.00 90.25 222 PRO A N 1
ATOM 1695 C CA . PRO A 1 222 ? 15.503 6.020 -13.326 1.00 90.25 222 PRO A CA 1
ATOM 1696 C C . PRO A 1 222 ? 15.860 5.611 -14.771 1.00 90.25 222 PRO A C 1
ATOM 1698 O O . PRO A 1 222 ? 17.020 5.303 -15.072 1.00 90.25 222 PRO A O 1
ATOM 1701 N N . PRO A 1 223 ? 14.912 5.707 -15.716 1.00 94.44 223 PRO A N 1
ATOM 1702 C CA . PRO A 1 223 ? 13.563 6.229 -15.519 1.00 94.44 223 PRO A CA 1
ATOM 1703 C C . PRO A 1 223 ? 12.580 5.145 -15.059 1.00 94.44 223 PRO A C 1
ATOM 1705 O O . PRO A 1 223 ? 12.510 4.087 -15.679 1.00 94.44 223 PRO A O 1
ATOM 1708 N N . ILE A 1 224 ? 11.779 5.447 -14.031 1.00 96.38 224 ILE A N 1
ATOM 1709 C CA . ILE A 1 224 ? 10.676 4.575 -13.606 1.00 96.38 224 ILE A CA 1
ATOM 1710 C C . ILE A 1 224 ? 9.438 4.922 -14.421 1.00 96.38 224 ILE A C 1
ATOM 1712 O O . ILE A 1 224 ? 8.967 6.059 -14.369 1.00 96.38 224 ILE A O 1
ATOM 1716 N N . GLN A 1 225 ? 8.923 3.978 -15.206 1.00 97.19 225 GLN A N 1
ATOM 1717 C CA . GLN A 1 225 ? 7.733 4.200 -16.024 1.00 97.19 225 GLN A CA 1
ATOM 1718 C C . GLN A 1 225 ? 6.462 4.126 -15.172 1.00 97.19 225 GLN A C 1
ATOM 1720 O O . GLN A 1 225 ? 6.194 3.107 -14.545 1.00 97.19 225 GLN A O 1
ATOM 1725 N N . LEU A 1 226 ? 5.654 5.185 -15.186 1.00 94.19 226 LEU A N 1
ATOM 1726 C CA . LEU A 1 226 ? 4.371 5.238 -14.483 1.00 94.19 226 LEU A CA 1
ATOM 1727 C C . LEU A 1 226 ? 3.217 4.745 -15.370 1.00 94.19 226 LEU A C 1
ATOM 1729 O O . LEU A 1 226 ? 3.312 4.767 -16.600 1.00 94.19 226 LEU A O 1
ATOM 1733 N N . ASP A 1 227 ? 2.084 4.422 -14.745 1.00 87.38 227 ASP A N 1
ATOM 1734 C CA . ASP A 1 227 ? 0.808 4.089 -15.404 1.00 87.38 227 ASP A CA 1
ATOM 1735 C C . ASP A 1 227 ? 0.361 5.095 -16.477 1.00 87.38 227 ASP A C 1
ATOM 1737 O O . ASP A 1 227 ? -0.203 4.734 -17.509 1.00 87.38 227 ASP A O 1
ATOM 1741 N N . SER A 1 228 ? 0.638 6.381 -16.260 1.00 88.56 228 SER A N 1
ATOM 1742 C CA . SER A 1 228 ? 0.317 7.462 -17.200 1.00 88.56 228 SER A CA 1
ATOM 1743 C C . SER A 1 228 ? 1.192 7.461 -18.463 1.00 88.56 228 SER A C 1
ATOM 1745 O O . SER A 1 228 ? 0.958 8.254 -19.377 1.00 88.56 228 SER A O 1
ATOM 1747 N N . GLY A 1 229 ? 2.238 6.629 -18.502 1.00 91.00 229 GLY A N 1
ATOM 1748 C CA . GLY A 1 229 ? 3.306 6.664 -19.498 1.00 91.00 229 GLY A CA 1
ATOM 1749 C C . GLY A 1 229 ? 4.351 7.759 -19.256 1.00 91.00 229 GLY A C 1
ATOM 1750 O O . GLY A 1 229 ? 5.281 7.886 -20.054 1.00 91.00 229 GLY A O 1
ATOM 1751 N N . SER A 1 230 ? 4.223 8.558 -18.188 1.00 94.38 230 SER A N 1
ATOM 1752 C CA . SER A 1 230 ? 5.288 9.469 -17.754 1.00 94.38 230 SER A CA 1
ATOM 1753 C C . SER A 1 230 ? 6.390 8.720 -17.004 1.00 94.38 230 SER A C 1
ATOM 1755 O O . SER A 1 230 ? 6.242 7.547 -16.668 1.00 94.38 230 SER A O 1
ATOM 1757 N N . PHE A 1 231 ? 7.488 9.415 -16.712 1.00 95.06 231 PHE A N 1
ATOM 1758 C CA . PHE A 1 231 ? 8.620 8.850 -15.984 1.00 95.06 2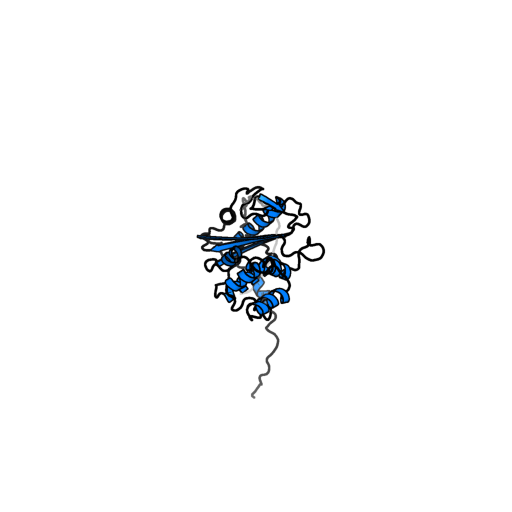31 PHE A CA 1
ATOM 1759 C C . PHE A 1 231 ? 8.856 9.582 -14.667 1.00 95.06 231 PHE A C 1
ATOM 1761 O O . PHE A 1 231 ? 8.639 10.794 -14.594 1.00 95.06 231 PHE A O 1
ATOM 1768 N N . ALA A 1 232 ? 9.322 8.847 -13.663 1.00 92.94 232 ALA A N 1
ATOM 1769 C CA . ALA A 1 232 ? 9.704 9.365 -12.357 1.00 92.94 232 ALA A CA 1
ATOM 1770 C C . ALA A 1 232 ? 11.194 9.133 -12.056 1.00 92.94 232 ALA A C 1
ATOM 1772 O O . ALA A 1 232 ? 11.857 8.283 -12.665 1.00 92.94 232 ALA A O 1
ATOM 1773 N N . ASP A 1 233 ? 11.689 9.916 -11.097 1.00 92.81 233 ASP A N 1
ATOM 1774 C CA . ASP A 1 233 ? 12.932 9.652 -10.371 1.00 92.81 233 ASP A CA 1
ATOM 1775 C C . ASP A 1 233 ? 12.813 8.350 -9.545 1.00 92.81 233 ASP A C 1
ATOM 1777 O O . ASP A 1 233 ? 11.708 7.818 -9.406 1.00 92.81 233 ASP A O 1
ATOM 1781 N N . PRO A 1 234 ? 13.921 7.820 -8.988 1.00 92.62 234 PRO A N 1
ATOM 1782 C CA . PRO A 1 234 ? 13.900 6.593 -8.195 1.00 92.62 234 PRO A CA 1
ATOM 1783 C C . PRO A 1 234 ? 12.862 6.585 -7.073 1.00 92.62 234 PRO A C 1
ATOM 1785 O O . PRO A 1 234 ? 12.714 7.548 -6.301 1.00 92.62 234 PRO A O 1
ATOM 1788 N N . LEU A 1 235 ? 12.168 5.454 -6.963 1.00 93.50 235 LEU A N 1
ATOM 1789 C CA . LEU A 1 235 ? 11.112 5.243 -5.991 1.00 93.50 235 LEU A CA 1
ATOM 1790 C C . LEU A 1 235 ? 11.602 4.507 -4.733 1.00 93.50 235 LEU A C 1
ATOM 1792 O O . LEU A 1 235 ? 11.007 4.714 -3.680 1.00 93.50 235 LEU A O 1
ATOM 1796 N N . TYR A 1 236 ? 12.707 3.760 -4.794 1.00 95.19 236 TYR A N 1
ATOM 1797 C CA . TYR A 1 236 ? 13.413 3.024 -3.724 1.00 95.19 236 TYR A CA 1
ATOM 1798 C C . TYR A 1 236 ? 12.582 2.037 -2.889 1.00 95.19 236 TYR A C 1
ATOM 1800 O O . TYR A 1 236 ? 13.134 1.088 -2.350 1.00 95.19 236 TYR A O 1
ATOM 1808 N N . THR A 1 237 ? 11.287 2.255 -2.723 1.00 96.25 237 THR A N 1
ATOM 1809 C CA . THR A 1 237 ? 10.349 1.462 -1.948 1.00 96.25 237 THR A CA 1
ATOM 1810 C C . THR A 1 237 ? 9.106 1.250 -2.790 1.00 96.25 237 THR A C 1
ATOM 1812 O O . THR A 1 237 ? 8.616 2.185 -3.425 1.00 96.25 237 THR A O 1
ATOM 1815 N N . TYR A 1 238 ? 8.607 0.023 -2.783 1.00 97.88 238 TYR A N 1
ATOM 1816 C CA . TYR A 1 238 ? 7.461 -0.420 -3.560 1.00 97.88 238 TYR A CA 1
ATOM 1817 C C . TYR A 1 238 ? 6.552 -1.238 -2.652 1.00 97.88 238 TYR A C 1
ATOM 1819 O O . TYR A 1 238 ? 7.001 -2.158 -1.965 1.00 97.88 238 TYR A O 1
ATOM 1827 N N . TRP A 1 239 ? 5.278 -0.878 -2.643 1.00 98.62 239 TRP A N 1
ATOM 1828 C CA . TRP A 1 239 ? 4.250 -1.455 -1.797 1.00 98.62 239 TRP A CA 1
ATOM 1829 C C . TRP A 1 239 ? 3.092 -1.924 -2.662 1.00 98.62 239 TRP A C 1
ATOM 1831 O O . TRP A 1 239 ? 2.643 -1.190 -3.543 1.00 98.62 239 TRP A O 1
ATOM 1841 N N . THR A 1 240 ? 2.569 -3.102 -2.349 1.00 98.81 240 THR A N 1
ATOM 1842 C CA . THR A 1 240 ? 1.355 -3.649 -2.953 1.00 98.81 240 THR A CA 1
ATOM 1843 C C . THR A 1 240 ? 0.480 -4.226 -1.846 1.00 98.81 240 THR A C 1
ATOM 1845 O O . THR A 1 240 ? 0.976 -4.963 -0.998 1.00 98.81 240 THR A O 1
ATOM 1848 N N . GLN A 1 241 ? -0.811 -3.906 -1.845 1.00 98.81 241 GLN A N 1
ATOM 1849 C CA . GLN A 1 241 ? -1.838 -4.597 -1.066 1.00 98.81 241 GLN A CA 1
ATOM 1850 C C . GLN A 1 241 ? -2.746 -5.347 -2.031 1.00 98.81 241 GLN A C 1
ATOM 1852 O O . GLN A 1 241 ? -3.273 -4.728 -2.954 1.00 98.81 241 GLN A O 1
ATOM 1857 N N . HIS A 1 242 ? -2.974 -6.635 -1.797 1.00 98.75 242 HIS A N 1
ATOM 1858 C CA . HIS A 1 242 ? -4.008 -7.420 -2.473 1.00 98.75 242 HIS A CA 1
ATOM 1859 C C . HIS A 1 242 ? -5.090 -7.779 -1.476 1.00 98.75 242 HIS A C 1
ATOM 1861 O O . HIS A 1 242 ? -4.821 -8.466 -0.499 1.00 98.75 242 HIS A O 1
ATOM 1867 N N . PHE A 1 243 ? -6.302 -7.312 -1.734 1.00 98.69 243 PHE A N 1
ATOM 1868 C CA . PHE A 1 243 ? -7.490 -7.677 -0.980 1.00 98.69 243 PHE A CA 1
ATOM 1869 C C . PHE A 1 243 ? -8.305 -8.675 -1.786 1.00 98.69 243 PHE A C 1
ATOM 1871 O O . PHE A 1 243 ? -8.396 -8.545 -3.010 1.00 98.69 243 PHE A O 1
ATOM 1878 N N . ALA A 1 244 ? -8.936 -9.628 -1.113 1.00 98.19 244 ALA A N 1
ATOM 1879 C CA . ALA A 1 244 ? -9.831 -10.571 -1.760 1.00 98.19 244 ALA A CA 1
ATOM 1880 C C . ALA A 1 244 ? -10.942 -11.047 -0.820 1.00 98.19 244 ALA A C 1
ATOM 1882 O O . ALA A 1 244 ? -10.923 -10.752 0.377 1.00 98.19 244 ALA A O 1
ATOM 1883 N N . PHE A 1 245 ? -11.940 -11.707 -1.406 1.00 96.50 245 PHE A N 1
ATOM 1884 C CA . PHE A 1 245 ? -12.919 -12.508 -0.682 1.00 96.50 245 PHE A CA 1
ATOM 1885 C C . PHE A 1 245 ? -13.429 -13.678 -1.514 1.00 96.50 245 PHE A C 1
ATOM 1887 O O . PHE A 1 245 ? -13.356 -13.664 -2.748 1.00 96.50 245 PHE A O 1
ATOM 1894 N N . GLY A 1 246 ? -14.023 -14.651 -0.822 1.00 92.75 246 GLY A N 1
ATOM 1895 C CA . GLY A 1 246 ? -14.733 -15.767 -1.446 1.00 92.75 246 GLY A CA 1
ATOM 1896 C C . GLY A 1 246 ? -13.813 -16.828 -2.036 1.00 92.75 246 GLY A C 1
ATOM 1897 O O . GLY A 1 246 ? -14.151 -17.391 -3.072 1.00 92.75 246 GLY A O 1
ATOM 1898 N N . ASP A 1 247 ? -12.668 -17.089 -1.396 1.00 90.31 247 ASP A N 1
ATOM 1899 C CA . ASP A 1 247 ? -11.723 -18.099 -1.868 1.00 90.31 247 ASP A CA 1
ATOM 1900 C C . ASP A 1 247 ? -12.389 -19.462 -2.092 1.00 90.31 247 ASP A C 1
ATOM 1902 O O . ASP A 1 247 ? -12.940 -20.086 -1.177 1.00 90.31 247 ASP A O 1
ATOM 1906 N N . SER A 1 248 ? -12.331 -19.929 -3.335 1.00 81.44 248 SER A N 1
ATOM 1907 C CA . SER A 1 248 ? -12.887 -21.218 -3.740 1.00 81.44 248 SER A CA 1
ATOM 1908 C C . SER A 1 248 ? -11.924 -22.389 -3.469 1.00 81.44 248 SER A C 1
ATOM 1910 O O . SER A 1 248 ? -12.330 -23.560 -3.492 1.00 81.44 248 SER A O 1
ATOM 1912 N N . VAL A 1 249 ? -10.651 -22.091 -3.179 1.00 76.00 249 VAL A N 1
ATOM 1913 C CA . VAL A 1 249 ? -9.614 -23.082 -2.887 1.00 76.00 249 VAL A CA 1
ATOM 1914 C C . VAL A 1 249 ? -9.614 -23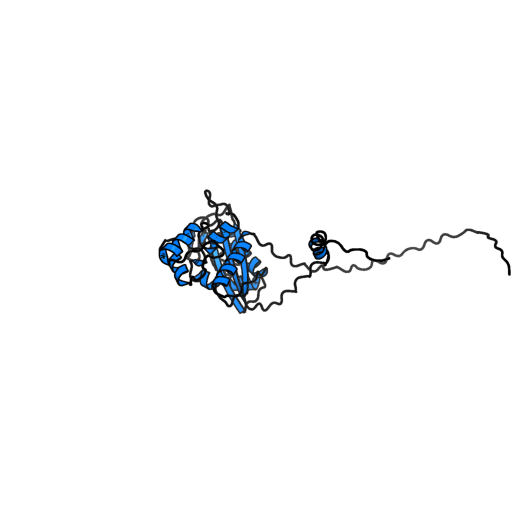.393 -1.389 1.00 76.00 249 VAL A C 1
ATOM 1916 O O . VAL A 1 249 ? -9.233 -22.577 -0.563 1.00 76.00 249 VAL A O 1
ATOM 1919 N N . GLU A 1 250 ? -10.004 -24.611 -1.002 1.00 63.53 250 GLU A N 1
ATOM 1920 C CA . GLU A 1 250 ? -9.796 -25.058 0.381 1.00 63.53 250 GLU A CA 1
ATOM 1921 C C . GLU A 1 250 ? -8.288 -25.159 0.674 1.00 63.53 250 GLU A C 1
ATOM 1923 O O . GLU A 1 250 ? -7.627 -26.117 0.258 1.00 63.53 250 GLU A O 1
ATOM 1928 N N . GLU A 1 251 ? -7.743 -24.199 1.425 1.00 64.75 251 GLU A N 1
ATOM 1929 C CA . GLU A 1 251 ? -6.407 -24.316 2.008 1.00 64.75 251 GLU A CA 1
ATOM 1930 C C . GLU A 1 251 ? -6.316 -25.612 2.840 1.00 64.75 251 GLU A C 1
ATOM 1932 O O . GLU A 1 251 ? -7.196 -25.894 3.670 1.00 64.75 251 GLU A O 1
ATOM 1937 N N . PRO A 1 252 ? -5.272 -26.447 2.665 1.00 52.88 252 PRO A N 1
ATOM 1938 C CA . PRO A 1 252 ? -5.086 -27.601 3.526 1.00 52.88 252 PRO A CA 1
ATOM 1939 C C . PRO A 1 252 ? -4.926 -27.106 4.964 1.00 52.88 252 PRO A C 1
ATOM 1941 O O . PRO A 1 252 ? -4.015 -26.338 5.263 1.00 52.88 252 PRO A O 1
ATOM 1944 N N . ALA A 1 253 ? -5.816 -27.566 5.852 1.00 45.12 253 ALA A N 1
ATOM 1945 C CA . ALA A 1 253 ? -5.840 -27.172 7.258 1.00 45.12 253 ALA A CA 1
ATOM 1946 C C . ALA A 1 253 ? -4.417 -27.071 7.840 1.00 45.12 253 ALA A C 1
ATOM 1948 O O . ALA A 1 253 ? -3.620 -27.997 7.623 1.00 45.12 253 ALA A O 1
ATOM 1949 N N . PRO A 1 254 ? -4.094 -25.998 8.592 1.00 48.31 254 PRO A N 1
ATOM 1950 C CA . PRO A 1 254 ? -2.749 -25.772 9.095 1.00 48.31 254 PRO A CA 1
ATOM 1951 C C . PRO A 1 254 ? -2.262 -27.034 9.795 1.00 48.31 254 PRO A C 1
ATOM 1953 O O . PRO A 1 254 ? -2.932 -27.561 10.689 1.00 48.31 254 PRO A O 1
ATOM 1956 N N . VAL A 1 255 ? -1.112 -27.551 9.352 1.00 48.31 255 VAL A N 1
ATOM 1957 C CA . VAL A 1 255 ? -0.530 -28.757 9.940 1.00 48.31 255 VAL A CA 1
ATOM 1958 C C . VAL A 1 255 ? -0.370 -28.476 11.433 1.00 48.31 255 VAL A C 1
ATOM 1960 O O . VAL A 1 255 ? 0.372 -27.556 11.792 1.00 48.31 255 VAL A O 1
ATOM 1963 N N . PRO A 1 256 ? -1.058 -29.211 12.327 1.00 41.84 256 PRO A N 1
ATOM 1964 C CA . PRO A 1 256 ? -0.945 -28.952 13.748 1.00 41.84 256 PRO A CA 1
ATOM 1965 C C . PRO A 1 256 ? 0.524 -29.103 14.125 1.00 41.84 256 PRO A C 1
ATOM 1967 O O . PRO A 1 256 ? 1.127 -30.155 13.888 1.00 41.84 256 PRO A O 1
ATOM 1970 N N . LEU A 1 257 ? 1.106 -28.043 14.697 1.00 48.03 257 LEU A N 1
ATOM 1971 C CA . LEU A 1 257 ? 2.448 -28.111 15.260 1.00 48.03 257 LEU A CA 1
ATOM 1972 C C . LEU A 1 257 ? 2.513 -29.357 16.156 1.00 48.03 257 LEU A C 1
ATOM 1974 O O . LEU A 1 257 ? 1.599 -29.567 16.966 1.00 48.03 257 LEU A O 1
ATOM 1978 N N . PRO A 1 258 ? 3.556 -30.202 16.042 1.00 52.06 258 PRO A N 1
ATOM 1979 C CA . PRO A 1 258 ? 3.721 -31.332 16.939 1.00 52.06 258 PRO A CA 1
ATOM 1980 C C . PRO A 1 258 ? 3.564 -30.846 18.382 1.00 52.06 258 PRO A C 1
ATOM 1982 O O . PRO A 1 258 ? 4.146 -29.827 18.758 1.00 52.06 258 PRO A O 1
ATOM 1985 N N . ALA A 1 259 ? 2.799 -31.580 19.196 1.00 47.09 259 ALA A N 1
ATOM 1986 C CA . ALA A 1 259 ? 2.421 -31.228 20.573 1.00 47.09 259 ALA A CA 1
ATOM 1987 C C . ALA A 1 259 ? 3.594 -30.871 21.525 1.00 47.09 259 ALA A C 1
ATOM 1989 O O . ALA A 1 259 ? 3.374 -30.484 22.670 1.00 47.09 259 ALA A O 1
ATOM 1990 N N . ALA A 1 260 ? 4.842 -30.966 21.063 1.00 44.50 260 ALA A N 1
ATOM 1991 C CA . ALA A 1 260 ? 6.045 -30.532 21.754 1.00 44.50 260 ALA A CA 1
ATOM 1992 C C . ALA A 1 260 ? 6.133 -29.007 21.986 1.00 44.50 260 ALA A C 1
ATOM 1994 O O . ALA A 1 260 ? 6.791 -28.601 22.940 1.00 44.50 260 ALA A O 1
ATOM 1995 N N . PHE A 1 261 ? 5.461 -28.160 21.193 1.00 46.62 261 PHE A N 1
ATOM 1996 C CA . PHE A 1 261 ? 5.521 -26.699 21.393 1.00 46.62 261 PHE A CA 1
ATOM 1997 C C . PHE A 1 261 ? 4.643 -26.189 22.551 1.00 46.62 261 PHE A C 1
ATOM 1999 O O . PHE A 1 261 ? 5.005 -25.221 23.220 1.00 46.62 261 PHE A O 1
ATOM 2006 N N . TRP A 1 262 ? 3.551 -26.885 22.880 1.00 43.41 262 TRP A N 1
ATOM 2007 C CA . TRP A 1 262 ? 2.674 -26.512 24.000 1.00 43.41 262 TRP A CA 1
ATOM 2008 C C . TRP A 1 262 ? 3.295 -26.764 25.384 1.00 43.41 262 TRP A C 1
ATOM 2010 O O . TRP A 1 262 ? 2.902 -26.125 26.358 1.00 43.41 262 TRP A O 1
ATOM 2020 N N . LEU A 1 263 ? 4.315 -27.625 25.484 1.00 47.94 263 LEU A N 1
ATOM 2021 C CA . LEU A 1 263 ? 4.992 -27.920 26.755 1.00 47.94 263 LEU A CA 1
ATOM 2022 C C . LEU A 1 263 ? 5.993 -26.842 27.200 1.00 47.94 263 LEU A C 1
ATOM 2024 O O . LEU A 1 263 ? 6.374 -26.827 28.370 1.00 47.94 263 LEU A O 1
ATOM 2028 N N . LEU A 1 264 ? 6.400 -25.925 26.315 1.00 46.72 264 LEU A N 1
ATOM 2029 C CA . LEU A 1 264 ? 7.316 -24.835 26.674 1.00 46.72 264 LEU A CA 1
ATOM 2030 C C . LEU A 1 264 ? 6.582 -23.604 27.238 1.00 46.72 264 LEU A C 1
ATOM 2032 O O . LEU A 1 264 ? 7.163 -22.866 28.031 1.00 46.72 264 LEU A O 1
ATOM 2036 N N . GLY A 1 265 ? 5.296 -23.419 26.915 1.00 42.19 265 GLY A N 1
ATOM 2037 C CA . GLY A 1 265 ? 4.481 -22.297 27.404 1.00 42.19 265 GLY A CA 1
ATOM 2038 C C . GLY A 1 265 ? 3.760 -22.543 28.737 1.00 42.19 265 GLY A C 1
ATOM 2039 O O . GLY A 1 265 ? 3.499 -21.602 29.481 1.00 42.19 265 GLY A O 1
ATOM 2040 N N . SER A 1 266 ? 3.469 -23.798 29.099 1.00 46.66 266 SER A N 1
ATOM 2041 C CA . SER A 1 266 ? 2.701 -24.121 30.316 1.00 46.66 266 SER A CA 1
ATOM 2042 C C . SER A 1 266 ? 3.552 -24.320 31.583 1.00 46.66 266 SER A C 1
ATOM 2044 O O . SER A 1 266 ? 3.010 -24.602 32.650 1.00 46.66 266 SER A O 1
ATOM 2046 N N . GLY A 1 267 ? 4.881 -24.196 31.493 1.00 40.00 267 GLY A N 1
ATOM 2047 C CA . GLY A 1 267 ? 5.814 -24.527 32.580 1.00 40.00 267 GLY A CA 1
ATOM 2048 C C . GLY A 1 267 ? 6.147 -23.405 33.576 1.00 40.00 267 GLY A C 1
ATOM 2049 O O . GLY A 1 267 ? 6.735 -23.695 34.615 1.00 40.00 267 GLY A O 1
ATOM 2050 N N . LEU A 1 268 ? 5.789 -22.143 33.305 1.00 43.06 268 LEU A N 1
ATOM 2051 C CA . LEU A 1 268 ? 6.248 -20.988 34.104 1.00 43.06 268 LEU A CA 1
ATOM 2052 C C . LEU A 1 268 ? 5.172 -20.275 34.945 1.00 43.06 268 LEU A C 1
ATOM 2054 O O . LEU A 1 268 ? 5.504 -19.354 35.683 1.00 43.06 268 LEU A O 1
ATOM 2058 N N . LEU A 1 269 ? 3.913 -20.729 34.933 1.00 39.72 269 LEU A N 1
ATOM 2059 C CA . LEU A 1 269 ? 2.814 -20.095 35.692 1.00 39.72 269 LEU A CA 1
ATOM 2060 C C . LEU A 1 269 ? 2.310 -20.903 36.908 1.00 39.72 269 LEU A C 1
ATOM 2062 O O . LEU A 1 269 ? 1.293 -20.561 37.502 1.00 39.72 269 LEU A O 1
ATOM 2066 N N . GLY A 1 270 ? 3.023 -21.958 37.319 1.00 38.28 270 GLY A N 1
ATOM 2067 C CA . GLY A 1 270 ? 2.547 -22.908 38.339 1.00 38.28 270 GLY A CA 1
ATOM 2068 C C . GLY A 1 270 ? 3.215 -22.878 39.720 1.00 38.28 270 GLY A C 1
ATOM 2069 O O . GLY A 1 270 ? 2.896 -23.741 40.534 1.00 38.28 270 GLY A O 1
ATOM 2070 N N . MET A 1 271 ? 4.153 -21.969 40.019 1.00 42.81 271 MET A N 1
ATOM 2071 C CA . MET A 1 271 ? 4.880 -22.004 41.305 1.00 42.81 271 MET A CA 1
ATOM 2072 C C . MET A 1 271 ? 5.117 -20.641 41.954 1.00 42.81 271 MET A C 1
ATOM 2074 O O . MET A 1 271 ? 6.210 -20.377 42.436 1.00 42.81 271 MET A O 1
ATOM 2078 N N . VAL A 1 272 ? 4.094 -19.795 42.074 1.00 40.66 272 VAL A N 1
ATOM 2079 C CA . VAL A 1 272 ? 4.063 -18.830 43.183 1.00 40.66 272 VAL A CA 1
ATOM 2080 C C . VAL A 1 272 ? 2.623 -18.664 43.665 1.00 40.66 272 VAL A C 1
ATOM 2082 O O . VAL A 1 272 ? 1.754 -18.241 42.916 1.00 40.66 272 VAL A O 1
ATOM 2085 N N . TRP A 1 273 ? 2.439 -18.933 44.960 1.00 33.75 273 TRP A N 1
ATOM 2086 C CA . TRP A 1 273 ? 1.329 -18.519 45.828 1.00 33.75 273 TRP A CA 1
ATOM 2087 C C . TRP A 1 273 ? 0.149 -19.484 46.066 1.00 33.75 273 TRP A C 1
ATOM 2089 O O . TRP A 1 273 ? -0.755 -19.625 45.255 1.00 33.75 273 TRP A O 1
ATOM 2099 N N . VAL A 1 274 ? 0.171 -20.076 47.274 1.00 37.34 274 VAL A N 1
ATOM 2100 C CA . VAL A 1 274 ? -0.900 -20.317 48.281 1.00 37.34 274 VAL A CA 1
ATOM 2101 C C . VAL A 1 274 ? -0.497 -21.612 49.013 1.00 37.34 274 VAL A C 1
ATOM 2103 O O . VAL A 1 274 ? -0.429 -22.674 48.419 1.00 37.34 274 VAL A O 1
ATOM 2106 N N . GLY A 1 275 ? -0.109 -21.648 50.288 1.00 32.72 275 GLY A N 1
ATOM 2107 C CA . GLY A 1 275 ? -0.570 -20.857 51.420 1.00 32.72 275 GLY A CA 1
ATOM 2108 C C . GLY A 1 275 ? -1.449 -21.724 52.331 1.00 32.72 275 GLY A C 1
ATOM 2109 O O . GLY A 1 275 ? -2.649 -21.807 52.119 1.00 32.72 275 GLY A O 1
ATOM 2110 N N . ARG A 1 276 ? -0.833 -22.328 53.362 1.00 41.97 276 ARG A N 1
ATOM 2111 C CA . ARG A 1 276 ? -1.416 -22.775 54.651 1.00 41.97 276 ARG A CA 1
ATOM 2112 C C . ARG A 1 276 ? -2.749 -23.557 54.652 1.00 41.97 276 ARG A C 1
ATOM 2114 O O . ARG A 1 276 ? -3.822 -22.971 54.566 1.00 41.97 276 ARG A O 1
ATOM 2121 N N . ARG A 1 277 ? -2.688 -24.821 55.092 1.00 38.75 277 ARG A N 1
ATOM 2122 C CA . ARG A 1 277 ? -3.688 -25.461 55.984 1.00 38.75 277 ARG A CA 1
ATOM 2123 C C . ARG A 1 277 ? -2.917 -26.330 56.990 1.00 38.75 277 ARG A C 1
ATOM 2125 O O . ARG A 1 277 ? -2.149 -27.178 56.569 1.00 38.75 277 ARG A O 1
ATOM 2132 N N . ARG A 1 278 ? -2.803 -25.923 58.261 1.00 39.31 278 ARG A N 1
ATOM 2133 C CA . ARG A 1 278 ? -3.657 -26.327 59.402 1.00 39.31 278 ARG A CA 1
ATOM 2134 C C . ARG A 1 278 ? -3.832 -27.846 59.491 1.00 39.31 278 ARG A C 1
ATOM 2136 O O . ARG A 1 278 ? -4.758 -28.389 58.902 1.00 39.31 278 ARG A O 1
ATOM 2143 N N . GLU A 1 279 ? -2.970 -28.477 60.281 1.00 37.47 279 GLU A N 1
ATOM 2144 C CA . GLU A 1 279 ? -3.247 -29.769 60.906 1.00 37.47 279 GLU A CA 1
ATOM 2145 C C . GLU A 1 279 ? -4.157 -29.554 62.121 1.00 37.47 279 GLU A C 1
ATOM 2147 O O . GLU A 1 279 ? -3.986 -28.598 62.883 1.00 37.47 279 GLU A O 1
ATOM 2152 N N . ALA A 1 280 ? -5.138 -30.438 62.281 1.00 43.12 280 ALA A N 1
ATOM 2153 C CA . ALA A 1 280 ? -5.924 -30.579 63.494 1.00 43.12 280 ALA A CA 1
ATOM 2154 C C . ALA A 1 280 ? -6.197 -32.068 63.760 1.00 43.12 280 ALA A C 1
ATOM 2156 O O . ALA A 1 280 ? -6.572 -32.794 62.840 1.00 43.12 280 ALA A O 1
ATOM 2157 N N . SER A 1 281 ? -6.097 -32.430 65.047 1.00 42.75 281 SER A N 1
ATOM 2158 C CA . SER A 1 281 ? -6.433 -33.694 65.741 1.00 42.75 281 SER A CA 1
ATOM 2159 C C . SER A 1 281 ? -5.482 -34.879 65.499 1.00 42.75 281 SER A C 1
ATOM 2161 O O . SER A 1 281 ? -5.186 -35.193 64.354 1.00 42.75 281 SER A O 1
ATOM 2163 N N . VAL A 1 282 ? -4.954 -35.571 66.519 1.00 39.72 282 VAL A N 1
ATOM 2164 C CA . VAL A 1 282 ? -5.390 -35.807 67.920 1.00 39.72 282 VAL A CA 1
ATOM 2165 C C . VAL A 1 282 ? -4.222 -35.641 68.891 1.00 39.72 282 VAL A C 1
ATOM 2167 O O . VAL A 1 282 ? -3.106 -36.075 68.532 1.00 39.72 282 VAL A O 1
#

Radius of gyration: 31.02 Å; chains: 1; bounding box: 49×109×87 Å

Secondary structure (DSSP, 8-state):
-----------------------PPP---------------HHHHHHHHHHHHHHHHTTPPPPEE-HHHHHHHHHHHHHHHHTTEE-SS--SSTTTT--HHHHHHHTT---SEEEEEEEES-SB-TTTSSSB--HHHHHHHHHHS-S-HHHHHHHHHHHHS---SSGGGTTTT--HHHHHHHHHSS----HHHHSHHHHHHHT-TT--EEEEEEEE-TT--SPEEETTS-EES---EEEEEEEEE---S----PPPPPTTTHHHHSSSSSSS----------